Protein AF-0000000068414439 (afdb_homodimer)

Secondary structure (DSSP, 8-state):
---------------HHHHHHHHHHHHHHHHHHHHHHHHHHHHHHS-TTS-HHHHHHHHHHHHHHHHHHHSTT-HHHHHHHHHHHHHHHHHHS------------------HHHHHHHHHHHHSTTGGGS-HHHHHHHHHHHHHHHHHHHHHHHHHHHHT-/---------------HHHHHHHHHHHHHHHHHHHHHHHHHHHHHHS-TTS-HHHHHHHHHHHHHHHHHHHSTT-HHHHHHHHHHHHHHHHHHS-----------S------HHHHHHHHHHHHSTTGGGS-HHHHHHHHHHHHHHHHHHHHHHHHHHHHT-

pLDDT: mean 78.63, std 25.7, range [23.66, 98.69]

Structure (mmCIF, N/CA/C/O backbone):
data_AF-0000000068414439-model_v1
#
loop_
_entity.id
_entity.type
_entity.pdbx_description
1 polymer 'Transcription factor bHLH146-like'
#
loop_
_atom_site.group_PDB
_atom_site.id
_atom_site.type_symbol
_atom_site.label_atom_id
_atom_site.label_alt_id
_atom_site.label_comp_id
_atom_site.label_asym_id
_atom_site.label_entity_id
_atom_site.label_seq_id
_atom_site.pdbx_PDB_ins_code
_atom_site.Cartn_x
_atom_site.Cartn_y
_atom_site.Cartn_z
_atom_site.occupancy
_atom_site.B_iso_or_equiv
_atom_site.auth_seq_id
_atom_site.auth_comp_id
_atom_site.auth_asym_id
_atom_site.auth_atom_id
_atom_site.pdbx_PDB_model_num
ATOM 1 N N . MET A 1 1 ? -30.062 -18.141 48.031 1 34.16 1 MET A N 1
ATOM 2 C CA . MET A 1 1 ? -28.859 -18.5 47.281 1 34.16 1 MET A CA 1
ATOM 3 C C . MET A 1 1 ? -28.906 -17.891 45.875 1 34.16 1 MET A C 1
ATOM 5 O O . MET A 1 1 ? -29.688 -18.312 45.031 1 34.16 1 MET A O 1
ATOM 9 N N . GLU A 1 2 ? -28.656 -16.547 45.688 1 37.25 2 GLU A N 1
ATOM 10 C CA . GLU A 1 2 ? -28.703 -15.617 44.562 1 37.25 2 GLU A CA 1
ATOM 11 C C . GLU A 1 2 ? -27.672 -15.977 43.531 1 37.25 2 GLU A C 1
ATOM 13 O O . GLU A 1 2 ? -26.484 -16.172 43.844 1 37.25 2 GLU A O 1
ATOM 18 N N . ALA A 1 3 ? -28.094 -16.75 42.469 1 37.41 3 ALA A N 1
ATOM 19 C CA . ALA A 1 3 ? -27.328 -17.109 41.25 1 37.41 3 ALA A CA 1
ATOM 20 C C . ALA A 1 3 ? -26.672 -15.891 40.625 1 37.41 3 ALA A C 1
ATOM 22 O O . ALA A 1 3 ? -27.359 -14.969 40.188 1 37.41 3 ALA A O 1
ATOM 23 N N . GLN A 1 4 ? -25.562 -15.344 41.156 1 36.09 4 GLN A N 1
ATOM 24 C CA . GLN A 1 4 ? -24.734 -14.344 40.5 1 36.09 4 GLN A CA 1
ATOM 25 C C . GLN A 1 4 ? -24.391 -14.75 39.062 1 36.09 4 GLN A C 1
ATOM 27 O O . GLN A 1 4 ? -23.812 -15.805 38.844 1 36.09 4 GLN A O 1
ATOM 32 N N . SER A 1 5 ? -25.25 -14.445 38.094 1 35.59 5 SER A N 1
ATOM 33 C CA . SER A 1 5 ? -25 -14.555 36.656 1 35.59 5 SER A CA 1
ATOM 34 C C . SER A 1 5 ? -23.672 -13.922 36.281 1 35.59 5 SER A C 1
ATOM 36 O O . SER A 1 5 ? -23.484 -12.719 36.438 1 35.59 5 SER A O 1
ATOM 38 N N . ASN A 1 6 ? -22.562 -14.547 36.594 1 30.16 6 ASN A N 1
ATOM 39 C CA . ASN A 1 6 ? -21.281 -14.125 36.031 1 30.16 6 ASN A CA 1
ATOM 40 C C . ASN A 1 6 ? -21.359 -13.992 34.531 1 30.16 6 ASN A C 1
ATOM 42 O O . ASN A 1 6 ? -21.531 -14.984 33.812 1 30.16 6 ASN A O 1
ATOM 46 N N . LYS A 1 7 ? -22 -12.922 34.031 1 31.19 7 LYS A N 1
ATOM 47 C CA . LYS A 1 7 ? -21.891 -12.594 32.625 1 31.19 7 LYS A CA 1
ATOM 48 C C . LYS A 1 7 ? -20.438 -12.648 32.156 1 31.19 7 LYS A C 1
ATOM 50 O O . LYS A 1 7 ? -19.594 -11.875 32.625 1 31.19 7 LYS A O 1
ATOM 55 N N . ARG A 1 8 ? -19.859 -13.789 31.828 1 31.94 8 ARG A N 1
ATOM 56 C CA . ARG A 1 8 ? -18.562 -13.859 31.172 1 31.94 8 ARG A CA 1
ATOM 57 C C . ARG A 1 8 ? -18.453 -12.836 30.047 1 31.94 8 ARG A C 1
ATOM 59 O O . ARG A 1 8 ? -19.344 -12.766 29.188 1 31.94 8 ARG A O 1
ATOM 66 N N . ARG A 1 9 ? -17.969 -11.656 30.312 1 29.44 9 ARG A N 1
ATOM 67 C CA . ARG A 1 9 ? -17.609 -10.664 29.297 1 29.44 9 ARG A CA 1
ATOM 68 C C . ARG A 1 9 ? -16.906 -11.328 28.109 1 29.44 9 ARG A C 1
ATOM 70 O O . ARG A 1 9 ? -15.82 -11.898 28.266 1 29.44 9 ARG A O 1
ATOM 77 N N . ARG A 1 10 ? -17.641 -11.859 27.188 1 28.92 10 ARG A N 1
ATOM 78 C CA . ARG A 1 10 ? -17.047 -12.32 25.938 1 28.92 10 ARG A CA 1
ATOM 79 C C . ARG A 1 10 ? -16 -11.328 25.422 1 28.92 10 ARG A C 1
ATOM 81 O O . ARG A 1 10 ? -16.328 -10.172 25.141 1 28.92 10 ARG A O 1
ATOM 88 N N . VAL A 1 11 ? -14.828 -11.289 25.953 1 33.72 11 VAL A N 1
ATOM 89 C CA . VAL A 1 11 ? -13.703 -10.562 25.359 1 33.72 11 VAL A CA 1
ATOM 90 C C . VAL A 1 11 ? -13.664 -10.805 23.859 1 33.72 11 VAL A C 1
ATOM 92 O O . VAL A 1 11 ? -13.602 -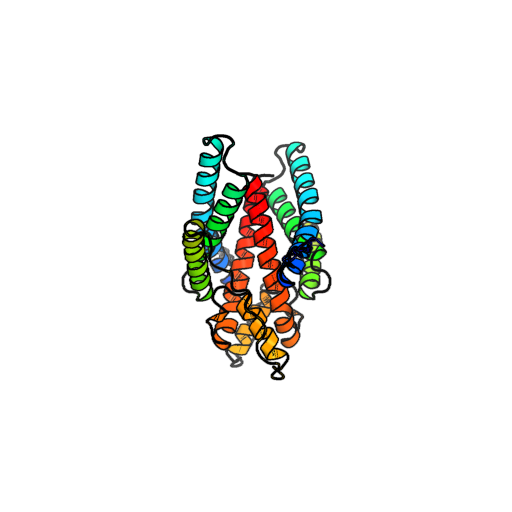11.945 23.406 1 33.72 11 VAL A O 1
ATOM 95 N N . TYR A 1 12 ? -14.32 -10.039 23.156 1 32.94 12 TYR A N 1
ATOM 96 C CA . TYR A 1 12 ? -14.211 -10.07 21.703 1 32.94 12 TYR A CA 1
ATOM 97 C C . TYR A 1 12 ? -12.758 -10.211 21.266 1 32.94 12 TYR A C 1
ATOM 99 O O . TYR A 1 12 ? -11.922 -9.359 21.594 1 32.94 12 TYR A O 1
ATOM 107 N N . SER A 1 13 ? -12.227 -11.344 21.344 1 35.03 13 SER A N 1
ATOM 108 C CA . SER A 1 13 ? -10.906 -11.703 20.844 1 35.03 13 SER A CA 1
ATOM 109 C C . SER A 1 13 ? -10.703 -11.188 19.422 1 35.03 13 SER A C 1
ATOM 111 O O . SER A 1 13 ? -11.547 -11.406 18.547 1 35.03 13 SER A O 1
ATOM 113 N N . LEU A 1 14 ? -10.062 -10.125 19.312 1 44.78 14 LEU A N 1
ATOM 114 C CA . LEU A 1 14 ? -9.688 -9.609 18 1 44.78 14 LEU A CA 1
ATOM 115 C C . LEU A 1 14 ? -9.32 -10.75 17.062 1 44.78 14 LEU A C 1
ATOM 117 O O . LEU A 1 14 ? -8.688 -11.727 17.469 1 44.78 14 LEU A O 1
ATOM 121 N N . GLU A 1 15 ? -9.969 -10.922 15.953 1 53.5 15 GLU A N 1
ATOM 122 C CA . GLU A 1 15 ? -9.594 -11.906 14.945 1 53.5 15 GLU A CA 1
ATOM 123 C C . GLU A 1 15 ? -8.078 -11.953 14.766 1 53.5 15 GLU A C 1
ATOM 125 O O . GLU A 1 15 ? -7.406 -10.922 14.852 1 53.5 15 GLU A O 1
ATOM 130 N N . PRO A 1 16 ? -7.461 -13.109 15.023 1 48.03 16 PRO A N 1
ATOM 131 C CA . PRO A 1 16 ? -6.008 -13.266 14.914 1 48.03 16 PRO A CA 1
ATOM 132 C C . PRO A 1 16 ? -5.391 -12.367 13.852 1 48.03 16 PRO A C 1
ATOM 134 O O . PRO A 1 16 ? -4.309 -11.805 14.062 1 48.03 16 PRO A O 1
ATOM 137 N N . ASN A 1 17 ? -6.164 -12.211 12.758 1 62.03 17 ASN A N 1
ATOM 138 C CA . ASN A 1 17 ? -5.664 -11.32 11.719 1 62.03 17 ASN A CA 1
ATOM 139 C C . ASN A 1 17 ? -5.633 -9.867 12.188 1 62.03 17 ASN A C 1
ATOM 141 O O . ASN A 1 17 ? -4.691 -9.133 11.891 1 62.03 17 ASN A O 1
ATOM 145 N N . LYS A 1 18 ? -6.574 -9.648 13.039 1 70.5 18 LYS A N 1
ATOM 146 C CA . LYS A 1 18 ? -6.621 -8.281 13.547 1 70.5 18 LYS A CA 1
ATOM 147 C C . LYS A 1 18 ? -5.484 -8.023 14.531 1 70.5 18 LYS A C 1
ATOM 149 O O . LYS A 1 18 ? -4.922 -6.93 14.57 1 70.5 18 LYS A O 1
ATOM 154 N N . ILE A 1 19 ? -5.098 -9.062 15.195 1 70.75 19 ILE A N 1
ATOM 155 C CA . ILE A 1 19 ? -4.02 -8.914 16.172 1 70.75 19 ILE A CA 1
ATOM 156 C C . ILE A 1 19 ? -2.697 -8.68 15.445 1 70.75 19 ILE A C 1
ATOM 158 O O . ILE A 1 19 ? -1.927 -7.797 15.812 1 70.75 19 ILE A O 1
ATOM 162 N N . VAL A 1 20 ? -2.498 -9.492 14.469 1 74.12 20 VAL A N 1
ATOM 163 C CA . VAL A 1 20 ? -1.254 -9.367 13.719 1 74.12 20 VAL A CA 1
ATOM 164 C C . VAL A 1 20 ? -1.182 -7.996 13.055 1 74.12 20 VAL A C 1
ATOM 166 O O . VAL A 1 20 ? -0.126 -7.355 13.047 1 74.12 20 VAL A O 1
ATOM 169 N N . GLN A 1 21 ? -2.332 -7.555 12.578 1 82.88 21 GLN A N 1
ATOM 170 C CA . GLN A 1 21 ? -2.391 -6.242 11.945 1 82.88 21 GLN A CA 1
ATOM 171 C C . GLN A 1 21 ? -2.107 -5.133 12.953 1 82.88 21 GLN A C 1
ATOM 173 O O . GLN A 1 21 ? -1.401 -4.172 12.641 1 82.88 21 GLN A O 1
ATOM 178 N N . THR A 1 22 ? -2.553 -5.395 14.148 1 86 22 THR A N 1
ATOM 179 C CA . THR A 1 22 ? -2.342 -4.383 15.18 1 86 22 THR A CA 1
ATOM 180 C C . THR A 1 22 ? -0.88 -4.355 15.617 1 86 22 THR A C 1
ATOM 182 O O . THR A 1 22 ? -0.32 -3.285 15.859 1 86 22 THR A O 1
ATOM 185 N N . ILE A 1 23 ? -0.275 -5.508 15.68 1 89.81 23 ILE A N 1
ATOM 186 C CA . ILE A 1 23 ? 1.127 -5.578 16.078 1 89.81 23 ILE A CA 1
ATOM 187 C C . ILE A 1 23 ? 1.996 -4.887 15.031 1 89.81 23 ILE A C 1
ATOM 189 O O . ILE A 1 23 ? 2.875 -4.09 15.367 1 89.81 23 ILE A O 1
ATOM 193 N N . PHE A 1 24 ? 1.755 -5.211 13.844 1 92.38 24 PHE A N 1
ATOM 194 C CA . PHE A 1 24 ? 2.492 -4.555 12.773 1 92.38 24 PHE A CA 1
ATOM 195 C C . PHE A 1 24 ? 2.316 -3.041 12.844 1 92.38 24 PHE A C 1
ATOM 197 O O . PHE A 1 24 ? 3.295 -2.293 12.789 1 92.38 24 PHE A O 1
ATOM 204 N N . ALA A 1 25 ? 1.13 -2.627 12.922 1 92.25 25 ALA A N 1
ATOM 205 C CA . ALA A 1 25 ? 0.842 -1.195 12.906 1 92.25 25 ALA A CA 1
ATOM 206 C C . ALA A 1 25 ? 1.534 -0.483 14.062 1 92.25 25 ALA A C 1
ATOM 208 O O . ALA A 1 25 ? 2.104 0.597 13.891 1 92.25 25 ALA A O 1
ATOM 209 N N . ARG A 1 26 ? 1.508 -1.104 15.195 1 94.88 26 ARG A N 1
ATOM 210 C CA . ARG A 1 26 ? 2.143 -0.501 16.359 1 94.88 26 ARG A CA 1
ATOM 211 C C . ARG A 1 26 ? 3.652 -0.401 16.172 1 94.88 26 ARG A C 1
ATOM 213 O O . ARG A 1 26 ? 4.25 0.639 16.453 1 94.88 26 ARG A O 1
ATOM 220 N N . LYS A 1 27 ? 4.234 -1.462 15.75 1 96.94 27 LYS A N 1
ATOM 221 C CA . LYS A 1 27 ? 5.668 -1.449 15.477 1 96.94 27 LYS A CA 1
ATOM 222 C C . LYS A 1 27 ? 6.016 -0.414 14.414 1 96.94 27 LYS A C 1
ATOM 224 O O . LYS A 1 27 ? 6.934 0.387 14.594 1 96.94 27 LYS A O 1
ATOM 229 N N . TYR A 1 28 ? 5.266 -0.448 13.414 1 98.06 28 TYR A N 1
ATOM 230 C CA . TYR A 1 28 ? 5.477 0.472 12.305 1 98.06 28 TYR A CA 1
ATOM 231 C C . TYR A 1 28 ? 5.422 1.92 12.773 1 98.06 28 TYR A C 1
ATOM 233 O O . TYR A 1 28 ? 6.312 2.717 12.469 1 98.06 28 TYR A O 1
ATOM 241 N N . LEU A 1 29 ? 4.477 2.215 13.539 1 97.69 29 LEU A N 1
ATOM 242 C CA . LEU A 1 29 ? 4.293 3.576 14.031 1 97.69 29 LEU A CA 1
ATOM 243 C C . LEU A 1 29 ? 5.41 3.963 15 1 97.69 29 LEU A C 1
ATOM 245 O O . LEU A 1 29 ? 5.855 5.113 15.008 1 97.69 29 LEU A O 1
ATOM 249 N N . SER A 1 30 ? 5.816 3.006 15.766 1 98.06 30 SER A N 1
ATOM 250 C CA . SER A 1 30 ? 6.852 3.283 16.75 1 98.06 30 SER A CA 1
ATOM 251 C C . SER A 1 30 ? 8.156 3.695 16.078 1 98.06 30 SER A C 1
ATOM 253 O O . SER A 1 30 ? 8.977 4.395 16.688 1 98.06 30 SER A O 1
ATOM 255 N N . TYR A 1 31 ? 8.32 3.297 14.836 1 98.19 31 TYR A N 1
ATOM 256 C CA . TYR A 1 31 ? 9.508 3.684 14.078 1 98.19 31 TYR A CA 1
ATOM 257 C C . TYR A 1 31 ? 9.25 4.945 13.266 1 98.19 31 TYR A C 1
ATOM 259 O O . TYR A 1 31 ? 10.086 5.852 13.227 1 98.19 31 TYR A O 1
ATOM 267 N N . LEU A 1 32 ? 8.117 5.02 12.711 1 98 32 LEU A N 1
ATOM 268 C CA . LEU A 1 32 ? 7.848 6.047 11.711 1 98 32 LEU A CA 1
ATOM 269 C C . LEU A 1 32 ? 7.621 7.402 12.367 1 98 32 LEU A C 1
ATOM 271 O O . LEU A 1 32 ? 8.188 8.406 11.938 1 98 32 LEU A O 1
ATOM 275 N N . VAL A 1 33 ? 6.848 7.445 13.406 1 97.69 33 VAL A N 1
ATOM 276 C CA . VAL A 1 33 ? 6.41 8.711 13.992 1 97.69 33 VAL A CA 1
ATOM 277 C C . VAL A 1 33 ? 7.617 9.492 14.508 1 97.69 33 VAL A C 1
ATOM 279 O O . VAL A 1 33 ? 7.816 10.648 14.148 1 97.69 33 VAL A O 1
ATOM 282 N N . PRO A 1 34 ? 8.516 8.852 15.375 1 97.88 34 PRO A N 1
ATOM 283 C CA . PRO A 1 34 ? 9.688 9.602 15.812 1 97.88 34 PRO A CA 1
ATOM 284 C C . PRO A 1 34 ? 10.57 10.062 14.656 1 97.88 34 PRO A C 1
ATOM 286 O O . PRO A 1 34 ? 11.141 11.148 14.703 1 97.88 34 PRO A O 1
ATOM 289 N N . ALA A 1 35 ? 10.672 9.281 13.609 1 97.56 35 ALA A N 1
ATOM 290 C CA . ALA A 1 35 ? 11.484 9.633 12.445 1 97.56 35 ALA A CA 1
ATOM 291 C C . ALA A 1 35 ? 10.914 10.852 11.727 1 97.56 35 ALA A C 1
ATOM 293 O O . ALA A 1 35 ? 11.656 11.758 11.336 1 97.56 35 ALA A O 1
ATOM 294 N N . LEU A 1 36 ? 9.609 10.875 11.602 1 96.44 36 LEU A N 1
ATOM 295 C CA . LEU A 1 36 ? 8.961 11.992 10.93 1 96.44 36 LEU A CA 1
ATOM 296 C C . LEU A 1 36 ? 9.086 13.266 11.75 1 96.44 36 LEU A C 1
ATOM 298 O O . LEU A 1 36 ? 9.266 14.352 11.195 1 96.44 36 LEU A O 1
ATOM 302 N N . MET A 1 37 ? 9.047 13.117 13.008 1 95.94 37 MET A N 1
ATOM 303 C CA . MET A 1 37 ? 9.195 14.266 13.891 1 95.94 37 MET A CA 1
ATOM 304 C C . MET A 1 37 ? 10.594 14.875 13.766 1 95.94 37 MET A C 1
ATOM 306 O O . MET A 1 37 ? 10.742 16.094 13.758 1 95.94 37 MET A O 1
ATOM 310 N N . LYS A 1 38 ? 11.555 14.055 13.672 1 96.38 38 LYS A N 1
ATOM 311 C CA . LYS A 1 38 ? 12.922 14.531 13.5 1 96.38 38 LYS A CA 1
ATOM 312 C C . LYS A 1 38 ? 13.078 15.297 12.188 1 96.38 38 LYS A C 1
ATOM 314 O O . LYS A 1 38 ? 13.758 16.328 12.133 1 96.38 38 LYS A O 1
ATOM 319 N N . ILE A 1 39 ? 12.453 14.797 11.156 1 95.5 39 ILE A N 1
ATOM 320 C CA . ILE A 1 39 ? 12.516 15.453 9.852 1 95.5 39 ILE A CA 1
ATOM 321 C C . ILE A 1 39 ? 11.852 16.828 9.938 1 95.5 39 ILE A C 1
ATOM 323 O O . ILE A 1 39 ? 12.391 17.812 9.43 1 95.5 39 ILE A O 1
ATOM 327 N N . LYS A 1 40 ? 10.711 16.875 10.594 1 93.19 40 LYS A N 1
ATOM 328 C CA . LYS A 1 40 ? 9.969 18.125 10.742 1 93.19 40 LYS A CA 1
ATOM 329 C C . LYS A 1 40 ? 10.781 19.156 11.516 1 93.19 40 LYS A C 1
ATOM 331 O O . LYS A 1 40 ? 10.797 20.328 11.164 1 93.19 40 LYS A O 1
ATOM 336 N N . GLU A 1 41 ? 11.445 18.734 12.539 1 93.56 41 GLU A N 1
ATOM 337 C CA . GLU A 1 41 ? 12.266 19.609 13.367 1 93.56 41 GLU A CA 1
ATOM 338 C C . GLU A 1 41 ? 13.445 20.172 12.57 1 93.56 41 GLU A C 1
ATOM 340 O O . GLU A 1 41 ? 13.75 21.359 12.656 1 93.56 41 GLU A O 1
ATOM 345 N N . LYS A 1 42 ? 14.047 19.375 11.812 1 90.94 42 LYS A N 1
ATOM 346 C CA . LYS A 1 42 ? 15.195 19.797 11.008 1 90.94 42 LYS A CA 1
ATOM 347 C C . LYS A 1 42 ? 14.766 20.766 9.914 1 90.94 42 LYS A C 1
ATOM 349 O O . LYS A 1 42 ? 15.508 21.688 9.555 1 90.94 42 LYS A O 1
ATOM 354 N N . SER A 1 43 ? 13.664 20.469 9.391 1 88.38 43 SER A N 1
ATOM 355 C CA . SER A 1 43 ? 13.18 21.312 8.305 1 88.38 43 SER A CA 1
ATOM 356 C C . SER A 1 43 ? 12.781 22.703 8.82 1 88.38 43 SER A C 1
ATOM 358 O O . SER A 1 43 ? 12.82 23.688 8.078 1 88.38 43 SER A O 1
ATOM 360 N N . SER A 1 44 ? 12.406 22.828 10.062 1 84.12 44 SER A N 1
ATOM 361 C CA . SER A 1 44 ? 12 24.109 10.656 1 84.12 44 SER A CA 1
ATOM 362 C C . SER A 1 44 ? 13.219 24.953 11.039 1 84.12 44 SER A C 1
ATOM 364 O O . SER A 1 44 ? 13.117 26.172 11.18 1 84.12 44 SER A O 1
ATOM 366 N N . THR A 1 45 ? 14.305 24.344 11.43 1 77.25 45 THR A N 1
ATOM 367 C CA . THR A 1 45 ? 15.5 25.062 11.867 1 77.25 45 THR A CA 1
ATOM 368 C C . THR A 1 45 ? 16.375 25.422 10.672 1 77.25 45 THR A C 1
ATOM 370 O O . THR A 1 45 ? 17.203 26.344 10.758 1 77.25 45 THR A O 1
ATOM 373 N N . LYS A 1 46 ? 16.547 24.438 9.75 1 65.94 46 LYS A N 1
ATOM 374 C CA . LYS A 1 46 ? 17.484 24.688 8.656 1 65.94 46 LYS A CA 1
ATOM 375 C C . LYS A 1 46 ? 16.938 25.719 7.684 1 65.94 46 LYS A C 1
ATOM 377 O O . LYS A 1 46 ? 15.727 25.844 7.523 1 65.94 46 LYS A O 1
ATOM 382 N N . ASP A 1 47 ? 17.859 26.672 7.309 1 57.81 47 ASP A N 1
ATOM 383 C CA . ASP A 1 47 ? 17.609 27.672 6.281 1 57.81 47 ASP A CA 1
ATOM 384 C C . ASP A 1 47 ? 16.812 27.094 5.121 1 57.81 47 ASP A C 1
ATOM 386 O O . ASP A 1 47 ? 16.828 25.875 4.906 1 57.81 47 ASP A O 1
ATOM 390 N N . LYS A 1 48 ? 15.766 27.906 4.574 1 59.41 48 LYS A N 1
ATOM 391 C CA . LYS A 1 48 ? 14.852 27.703 3.457 1 59.41 48 LYS A CA 1
ATOM 392 C C . LYS A 1 48 ? 15.492 26.844 2.369 1 59.41 48 LYS A C 1
ATOM 394 O O . LYS A 1 48 ? 14.891 26.609 1.32 1 59.41 48 LYS A O 1
ATOM 399 N N . ASN A 1 49 ? 16.781 26.375 2.715 1 60.34 49 ASN A N 1
ATOM 400 C CA . ASN A 1 49 ? 17.438 25.781 1.549 1 60.34 49 ASN A CA 1
ATOM 401 C C . ASN A 1 49 ? 17.156 24.297 1.438 1 60.34 49 ASN A C 1
ATOM 403 O O . ASN A 1 49 ? 17.766 23.609 0.614 1 60.34 49 ASN A O 1
ATOM 407 N N . ASN A 1 50 ? 16.5 23.75 2.506 1 64.25 50 ASN A N 1
ATOM 408 C CA . ASN A 1 50 ? 16.188 22.359 2.217 1 64.25 50 ASN A CA 1
ATOM 409 C C . ASN A 1 50 ? 15.18 22.25 1.075 1 64.25 50 ASN A C 1
ATOM 411 O O . ASN A 1 50 ? 14.047 22.719 1.185 1 64.25 50 ASN A O 1
ATOM 415 N N . HIS A 1 51 ? 15.719 21.719 0.038 1 81.88 51 HIS A N 1
ATOM 416 C CA . HIS A 1 51 ? 14.883 21.547 -1.143 1 81.88 51 HIS A CA 1
ATOM 417 C C . HIS A 1 51 ? 13.75 20.562 -0.875 1 81.88 51 HIS A C 1
ATOM 419 O O . HIS A 1 51 ? 13.938 19.578 -0.157 1 81.88 51 HIS A O 1
ATOM 425 N N . ILE A 1 52 ? 12.578 20.969 -0.982 1 87.31 52 ILE A N 1
ATOM 426 C CA . ILE A 1 52 ? 11.359 20.172 -0.859 1 87.31 52 ILE A CA 1
ATOM 427 C C . ILE A 1 52 ? 11.641 18.734 -1.296 1 87.31 52 ILE A C 1
ATOM 429 O O . ILE A 1 52 ? 11.102 17.781 -0.719 1 87.31 52 ILE A O 1
ATOM 433 N N . ASP A 1 53 ? 12.578 18.672 -2.096 1 90.31 53 ASP A N 1
ATOM 434 C CA . ASP A 1 53 ? 12.891 17.344 -2.609 1 90.31 53 ASP A CA 1
ATOM 435 C C . ASP A 1 53 ? 13.672 16.531 -1.578 1 90.31 53 ASP A C 1
ATOM 437 O O . ASP A 1 53 ? 13.508 15.312 -1.496 1 90.31 53 ASP A O 1
ATOM 441 N N . ASP A 1 54 ? 14.438 17.188 -0.825 1 92.06 54 ASP A N 1
ATOM 442 C CA . ASP A 1 54 ? 15.203 16.484 0.207 1 92.06 54 ASP A CA 1
ATOM 443 C C . ASP A 1 54 ? 14.281 15.945 1.3 1 92.06 54 ASP A C 1
ATOM 445 O O . ASP A 1 54 ? 14.469 14.828 1.78 1 92.06 54 ASP A O 1
ATOM 449 N N . ILE A 1 55 ? 13.297 16.719 1.613 1 94.38 55 ILE A N 1
ATOM 450 C C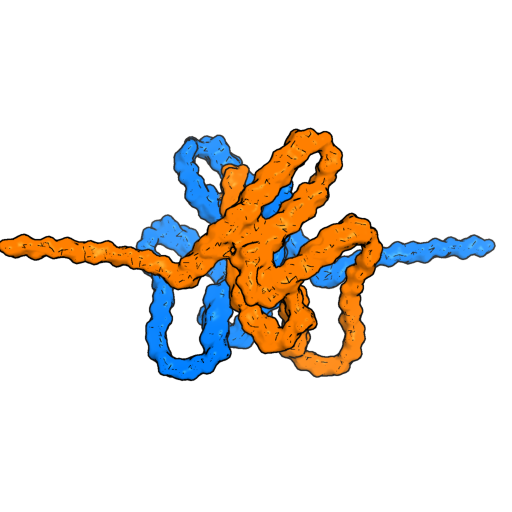A . ILE A 1 55 ? 12.344 16.312 2.643 1 94.38 55 ILE A CA 1
ATOM 451 C C . ILE A 1 55 ? 11.523 15.133 2.146 1 94.38 55 ILE A C 1
ATOM 453 O O . ILE A 1 55 ? 11.312 14.164 2.881 1 94.38 55 ILE A O 1
ATOM 457 N N . LYS A 1 56 ? 11.133 15.242 0.932 1 95 56 LYS A N 1
ATOM 458 C CA . LYS A 1 56 ? 10.352 14.164 0.324 1 95 56 LYS A CA 1
ATOM 459 C C . LYS A 1 56 ? 11.133 12.859 0.316 1 95 56 LYS A C 1
ATOM 461 O O . LYS A 1 56 ? 10.594 11.797 0.646 1 95 56 LYS A O 1
ATOM 466 N N . ASN A 1 57 ? 12.359 12.961 0.017 1 95 57 ASN A N 1
ATOM 467 C CA . ASN A 1 57 ? 13.203 11.773 -0.019 1 95 57 ASN A CA 1
ATOM 468 C C . ASN A 1 57 ? 13.438 11.211 1.379 1 95 57 ASN A C 1
ATOM 470 O O . ASN A 1 57 ? 13.469 9.992 1.563 1 95 57 ASN A O 1
ATOM 474 N N . ALA A 1 58 ? 13.617 12.07 2.23 1 95.56 58 ALA A N 1
ATOM 475 C CA . ALA A 1 58 ? 13.805 11.641 3.613 1 95.56 58 ALA A CA 1
ATOM 476 C C . ALA A 1 58 ? 12.555 10.93 4.141 1 95.56 58 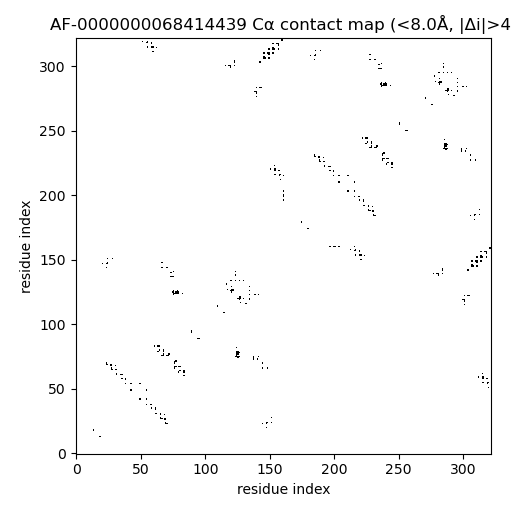ALA A C 1
ATOM 478 O O . ALA A 1 58 ? 12.656 9.883 4.773 1 95.56 58 ALA A O 1
ATOM 479 N N . VAL A 1 59 ? 11.406 11.492 3.84 1 97.38 59 VAL A N 1
ATOM 480 C CA . VAL A 1 59 ? 10.148 10.898 4.281 1 97.38 59 VAL A CA 1
ATOM 481 C C . VAL A 1 59 ? 9.961 9.531 3.625 1 97.38 59 VAL A C 1
ATOM 483 O O . VAL A 1 59 ? 9.594 8.562 4.293 1 97.38 59 VAL A O 1
ATOM 486 N N . LYS A 1 60 ? 10.234 9.484 2.402 1 97.25 60 LYS A N 1
ATOM 487 C CA . LYS A 1 60 ? 10.133 8.219 1.685 1 97.25 60 LYS A CA 1
ATOM 488 C C . LYS A 1 60 ? 11.016 7.148 2.322 1 97.25 60 LYS A C 1
ATOM 490 O O . LYS A 1 60 ? 10.586 6.012 2.514 1 97.25 60 LYS A O 1
ATOM 495 N N . TYR A 1 61 ? 12.211 7.535 2.572 1 97.56 61 TYR A N 1
ATOM 496 C CA . TYR A 1 61 ? 13.148 6.613 3.201 1 97.56 61 TYR A CA 1
ATOM 497 C C . TYR A 1 61 ? 12.609 6.113 4.539 1 97.56 61 TYR A C 1
ATOM 499 O O . TYR A 1 61 ? 12.633 4.91 4.812 1 97.56 61 TYR A O 1
ATOM 507 N N . GLU A 1 62 ? 12.141 7 5.344 1 98.12 62 GLU A N 1
ATOM 508 C CA . GLU A 1 62 ? 11.672 6.621 6.672 1 98.12 62 GLU A CA 1
ATOM 509 C C . GLU A 1 62 ? 10.398 5.773 6.586 1 98.12 62 GLU A C 1
ATOM 511 O O . GLU A 1 62 ? 10.203 4.859 7.391 1 98.12 62 GLU A O 1
ATOM 516 N N . VAL A 1 63 ? 9.531 6.059 5.648 1 98.44 63 VAL A N 1
ATOM 517 C CA . VAL A 1 63 ? 8.32 5.281 5.418 1 98.44 63 VAL A CA 1
ATOM 518 C C . VAL A 1 63 ? 8.695 3.85 5.035 1 98.44 63 VAL A C 1
ATOM 520 O O . VAL A 1 63 ? 8.141 2.893 5.578 1 98.44 63 VAL A O 1
ATOM 523 N N . ASP A 1 64 ? 9.672 3.684 4.176 1 98.19 64 ASP A N 1
ATOM 524 C CA . ASP A 1 64 ? 10.133 2.369 3.732 1 98.19 64 ASP A CA 1
ATOM 525 C C . ASP A 1 64 ? 10.914 1.657 4.832 1 98.19 64 ASP A C 1
ATOM 527 O O . ASP A 1 64 ? 10.766 0.448 5.02 1 98.19 64 ASP A O 1
ATOM 531 N N . MET A 1 65 ? 11.688 2.42 5.562 1 98.31 65 MET A N 1
ATOM 532 C CA . MET A 1 65 ? 12.5 1.8 6.609 1 98.31 65 MET A CA 1
ATOM 533 C C . MET A 1 65 ? 11.625 1.316 7.758 1 98.31 65 MET A C 1
ATOM 535 O O . MET A 1 65 ? 11.883 0.264 8.344 1 98.31 65 MET A O 1
ATOM 539 N N . ALA A 1 66 ? 10.633 2.061 8.109 1 98.69 66 ALA A N 1
ATOM 540 C CA . ALA A 1 66 ? 9.68 1.596 9.117 1 98.69 66 ALA A CA 1
ATOM 541 C C . ALA A 1 66 ? 9.039 0.273 8.703 1 98.69 66 ALA A C 1
ATOM 543 O O . ALA A 1 66 ? 8.812 -0.602 9.539 1 98.69 66 ALA A O 1
ATOM 544 N N . MET A 1 67 ? 8.773 0.109 7.41 1 98.44 67 MET A N 1
ATOM 545 C CA . MET A 1 67 ? 8.25 -1.144 6.879 1 98.44 67 MET A CA 1
ATOM 546 C C . MET A 1 67 ? 9.242 -2.283 7.078 1 98.44 67 MET A C 1
ATOM 548 O O . MET A 1 67 ? 8.875 -3.355 7.562 1 98.44 67 MET A O 1
ATOM 552 N N . VAL A 1 68 ? 10.484 -2.043 6.77 1 98.62 68 VAL A N 1
ATOM 553 C CA . VAL A 1 68 ? 11.539 -3.039 6.922 1 98.62 68 VAL A CA 1
ATOM 554 C C . VAL A 1 68 ? 11.617 -3.494 8.375 1 98.62 68 VAL A C 1
ATOM 556 O O . VAL A 1 68 ? 11.625 -4.695 8.656 1 98.62 68 VAL A O 1
ATOM 559 N N . LEU A 1 69 ? 11.57 -2.572 9.242 1 98.12 69 LEU A N 1
ATOM 560 C CA . LEU A 1 69 ? 11.781 -2.848 10.664 1 98.12 69 LEU A CA 1
ATOM 561 C C . LEU A 1 69 ? 10.555 -3.527 11.266 1 98.12 69 LEU A C 1
ATOM 563 O O . LEU A 1 69 ? 10.68 -4.293 12.227 1 98.12 69 LEU A O 1
ATOM 567 N N . SER A 1 70 ? 9.422 -3.309 10.711 1 97.56 70 SER A N 1
ATOM 568 C CA . SER A 1 70 ? 8.18 -3.863 11.25 1 97.56 70 SER A CA 1
ATOM 569 C C . SER A 1 70 ? 7.852 -5.207 10.609 1 97.56 70 SER A C 1
ATOM 571 O O . SER A 1 70 ? 6.945 -5.91 11.062 1 97.56 70 SER A O 1
ATOM 573 N N . ALA A 1 71 ? 8.508 -5.586 9.555 1 97.19 71 ALA A N 1
ATOM 574 C CA . ALA A 1 71 ? 8.219 -6.797 8.797 1 97.19 71 ALA A CA 1
ATOM 575 C C . ALA A 1 71 ? 9.461 -7.684 8.688 1 97.19 71 ALA A C 1
ATOM 577 O O . ALA A 1 71 ? 9.742 -8.234 7.617 1 97.19 71 ALA A O 1
ATOM 578 N N . GLN A 1 72 ? 10.164 -7.777 9.781 1 94.56 72 GLN A N 1
ATOM 579 C CA . GLN A 1 72 ? 11.367 -8.602 9.805 1 94.56 72 GLN A CA 1
ATOM 580 C C . GLN A 1 72 ? 11.031 -10.078 9.602 1 94.56 72 GLN A C 1
ATOM 582 O O . GLN A 1 72 ? 9.992 -10.547 10.078 1 94.56 72 GLN A O 1
ATOM 587 N N . GLY A 1 73 ? 11.789 -10.781 8.852 1 94.81 73 GLY A N 1
ATOM 588 C CA . GLY A 1 73 ? 11.602 -12.211 8.648 1 94.81 73 GLY A CA 1
ATOM 589 C C . GLY A 1 73 ? 11.102 -12.555 7.262 1 94.81 73 GLY A C 1
ATOM 590 O O . GLY A 1 73 ? 11.203 -13.711 6.832 1 94.81 73 GLY A O 1
ATOM 591 N N . PHE A 1 74 ? 10.578 -11.648 6.625 1 96.75 74 PHE A N 1
ATOM 592 C CA . PHE A 1 74 ? 10.109 -11.883 5.266 1 96.75 74 PHE A CA 1
ATOM 593 C C . PHE A 1 74 ? 11.219 -11.625 4.254 1 96.75 74 PHE A C 1
ATOM 595 O O . PHE A 1 74 ? 12.008 -10.695 4.41 1 96.75 74 PHE A O 1
ATOM 602 N N . ALA A 1 75 ? 11.258 -12.336 3.203 1 97.88 75 ALA A N 1
ATOM 603 C CA . ALA A 1 75 ? 12.281 -12.172 2.168 1 97.88 75 ALA A CA 1
ATOM 604 C C . ALA A 1 75 ? 12.148 -10.82 1.483 1 97.88 75 ALA A C 1
ATOM 606 O O . ALA A 1 75 ? 13.156 -10.172 1.185 1 97.88 75 ALA A O 1
ATOM 607 N N . TRP A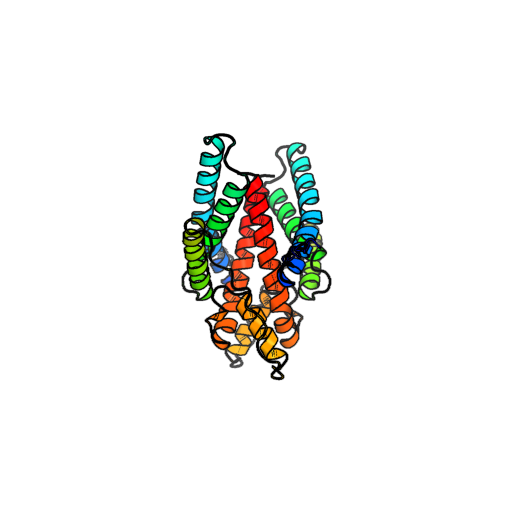 1 76 ? 10.867 -10.43 1.237 1 98.19 76 TRP A N 1
ATOM 608 C CA . TRP A 1 76 ? 10.664 -9.156 0.563 1 98.19 76 TRP A CA 1
ATOM 609 C C . TRP A 1 76 ? 11.148 -8 1.433 1 98.19 76 TRP A C 1
ATOM 611 O O . TRP A 1 76 ? 11.594 -6.969 0.917 1 98.19 76 TRP A O 1
ATOM 621 N N . SER A 1 77 ? 11.023 -8.062 2.711 1 98.5 77 SER A N 1
ATOM 622 C CA . SER A 1 77 ? 11.516 -7.035 3.623 1 98.5 77 SER A CA 1
ATOM 623 C C . SER A 1 77 ? 13.031 -6.918 3.557 1 98.5 77 SER A C 1
ATOM 625 O O . SER A 1 77 ? 13.57 -5.809 3.518 1 98.5 77 SER A O 1
ATOM 627 N N . ASN A 1 78 ? 13.656 -8.047 3.527 1 98.19 78 ASN A N 1
ATOM 628 C CA . ASN A 1 78 ? 15.102 -8.039 3.326 1 98.19 78 ASN A CA 1
ATOM 629 C C . ASN A 1 78 ? 15.477 -7.398 1.991 1 98.19 78 ASN A C 1
ATOM 631 O O . ASN A 1 78 ? 16.438 -6.641 1.912 1 98.19 78 ASN A O 1
ATOM 635 N N . GLY A 1 79 ? 14.727 -7.762 1.011 1 98.19 79 GLY A N 1
ATOM 636 C CA . GLY A 1 79 ? 14.953 -7.148 -0.288 1 98.19 79 GLY A CA 1
ATOM 637 C C . GLY A 1 79 ? 14.812 -5.641 -0.268 1 98.19 79 GLY A C 1
ATOM 638 O O . GLY A 1 79 ? 15.617 -4.926 -0.872 1 98.19 79 GLY A O 1
ATOM 639 N N . LEU A 1 80 ? 13.805 -5.184 0.393 1 98.31 80 LEU A N 1
ATOM 640 C CA . LEU A 1 80 ? 13.586 -3.75 0.528 1 98.31 80 LEU A CA 1
ATOM 641 C C . LEU A 1 80 ? 14.742 -3.088 1.266 1 98.31 80 LEU A C 1
ATOM 643 O O . LEU A 1 80 ? 15.203 -2.012 0.873 1 98.31 80 LEU A O 1
ATOM 647 N N . LYS A 1 81 ? 15.18 -3.746 2.291 1 98.19 81 LYS A N 1
ATOM 648 C CA . LYS A 1 81 ? 16.312 -3.242 3.061 1 98.19 81 LYS A CA 1
ATOM 649 C C . LYS A 1 81 ? 17.547 -3.074 2.18 1 98.19 81 LYS A C 1
ATOM 651 O O . LYS A 1 81 ? 18.219 -2.047 2.24 1 98.19 81 LYS A O 1
ATOM 656 N N . VAL A 1 82 ? 17.797 -4.02 1.394 1 97.75 82 VAL A N 1
ATOM 657 C CA . VAL A 1 82 ? 18.938 -3.998 0.493 1 97.75 82 VAL A CA 1
ATOM 658 C C . VAL A 1 82 ? 18.812 -2.832 -0.485 1 97.75 82 VAL A C 1
ATOM 660 O O . VAL A 1 82 ? 19.781 -2.104 -0.724 1 97.75 82 VAL A O 1
ATOM 663 N N . LYS A 1 83 ? 17.625 -2.652 -1.012 1 96.12 83 LYS A N 1
ATOM 664 C CA . LYS A 1 83 ? 17.359 -1.57 -1.958 1 96.12 83 LYS A CA 1
ATOM 665 C C . LYS A 1 83 ? 17.609 -0.209 -1.315 1 96.12 83 LYS A C 1
ATOM 667 O O . LYS A 1 83 ? 18.203 0.681 -1.938 1 96.12 83 LYS A O 1
ATOM 672 N N . LEU A 1 84 ? 17.203 -0.085 -0.089 1 96.81 84 LEU A N 1
ATOM 673 C CA . LEU A 1 84 ? 17.344 1.179 0.626 1 96.81 84 LEU A CA 1
ATOM 674 C C . LEU A 1 84 ? 18.797 1.479 0.926 1 96.81 84 LEU A C 1
ATOM 676 O O . LEU A 1 84 ? 19.219 2.639 0.892 1 96.81 84 LEU A O 1
ATOM 680 N N . GLN A 1 85 ? 19.578 0.508 1.165 1 95.5 85 GLN A N 1
ATOM 681 C CA . GLN A 1 85 ? 21 0.664 1.488 1 95.5 85 GLN A CA 1
ATOM 682 C C . GLN A 1 85 ? 21.812 1.006 0.244 1 95.5 85 GLN A C 1
ATOM 684 O O . GLN A 1 85 ? 22.797 1.74 0.324 1 95.5 85 GLN A O 1
ATOM 689 N N . LYS A 1 86 ? 21.359 0.567 -0.869 1 92.44 86 LYS A N 1
ATOM 690 C CA . LYS A 1 86 ? 22.031 0.88 -2.125 1 92.44 86 LYS A CA 1
ATOM 691 C C . LYS A 1 86 ? 21.797 2.33 -2.531 1 92.44 86 LYS A C 1
ATOM 693 O O . LYS A 1 86 ? 22.703 2.996 -3.041 1 92.44 86 LYS A O 1
ATOM 698 N N . ASN A 1 87 ? 20.594 2.752 -2.352 1 82.12 87 ASN A N 1
ATOM 699 C CA . ASN A 1 87 ? 20.234 4.125 -2.688 1 82.12 87 ASN A CA 1
ATOM 700 C C . ASN A 1 87 ? 20.922 5.129 -1.771 1 82.12 87 ASN A C 1
ATOM 702 O O . ASN A 1 87 ? 21.25 6.242 -2.193 1 82.12 87 ASN A O 1
ATOM 706 N N . ASP A 1 88 ? 20.984 4.754 -0.569 1 69.88 88 ASP A N 1
ATOM 707 C CA . ASP A 1 88 ? 21.688 5.605 0.382 1 69.88 88 ASP A CA 1
ATOM 708 C C . ASP A 1 88 ? 23.156 5.734 0.012 1 69.88 88 ASP A C 1
ATOM 710 O O . ASP A 1 88 ? 23.766 6.801 0.174 1 69.88 88 ASP A O 1
ATOM 714 N N . GLU A 1 89 ? 23.672 4.656 -0.579 1 62.97 89 GLU A N 1
ATOM 715 C CA . GLU A 1 89 ? 25.078 4.688 -1.007 1 62.97 89 GLU A CA 1
ATOM 716 C C . GLU A 1 89 ? 25.234 5.418 -2.338 1 62.97 89 GLU A C 1
ATOM 718 O O . GLU A 1 89 ? 26.219 6.109 -2.561 1 62.97 89 GLU A O 1
ATOM 723 N N . ASN A 1 90 ? 24.125 5.168 -3.275 1 55.44 90 ASN A N 1
ATOM 724 C CA . ASN A 1 90 ? 24.203 5.859 -4.559 1 55.44 90 ASN A CA 1
ATOM 725 C C . ASN A 1 90 ? 23.953 7.355 -4.406 1 55.44 90 ASN A C 1
ATOM 727 O O . ASN A 1 90 ? 24.406 8.156 -5.227 1 55.44 90 ASN A O 1
ATOM 731 N N . GLU A 1 91 ? 23 7.82 -3.463 1 46.91 91 GLU A N 1
ATOM 732 C CA . GLU A 1 91 ? 22.969 9.266 -3.279 1 46.91 91 GLU A CA 1
ATOM 733 C C . GLU A 1 91 ? 24.344 9.812 -2.9 1 46.91 91 GLU A C 1
ATOM 735 O O . GLU A 1 91 ? 24.609 11 -3.086 1 46.91 91 GLU A O 1
ATOM 740 N N . LYS A 1 92 ? 25.266 9.188 -2.209 1 35.41 92 LYS A N 1
ATOM 741 C CA . LYS A 1 92 ? 26.656 9.641 -2.197 1 35.41 92 LYS A CA 1
ATOM 742 C C . LYS A 1 92 ? 27.328 9.367 -3.535 1 35.41 92 LYS A C 1
ATOM 744 O O . LYS A 1 92 ? 28.391 9.93 -3.832 1 35.41 92 LYS A O 1
ATOM 749 N N . ARG A 1 93 ? 27.438 8.18 -4.09 1 31.69 93 ARG A N 1
ATOM 750 C CA . ARG A 1 93 ? 28.062 7.922 -5.383 1 31.69 93 ARG A CA 1
ATOM 751 C C . ARG A 1 93 ? 27.078 8.172 -6.523 1 31.69 93 ARG A C 1
ATOM 753 O O . ARG A 1 93 ? 25.906 7.816 -6.426 1 31.69 93 ARG A O 1
ATOM 760 N N . GLU A 1 94 ? 27.344 9.297 -7.34 1 31.58 94 GLU A N 1
ATOM 761 C CA . GLU A 1 94 ? 26.5 9.82 -8.406 1 31.58 94 GLU A CA 1
ATOM 762 C C . GLU A 1 94 ? 25.828 8.688 -9.172 1 31.58 94 GLU A C 1
ATOM 764 O O . GLU A 1 94 ? 24.609 8.727 -9.43 1 31.58 94 GLU A O 1
ATOM 769 N N . GLY A 1 95 ? 26.562 7.988 -10.141 1 24.52 95 GLY A N 1
ATOM 770 C CA . GLY A 1 95 ? 26.281 7.773 -11.555 1 24.52 95 GLY A CA 1
ATOM 771 C C . GLY A 1 95 ? 25.438 6.531 -11.812 1 24.52 95 GLY A C 1
ATOM 772 O O . GLY A 1 95 ? 25.25 6.133 -12.961 1 24.52 95 GLY A O 1
ATOM 773 N N . SER A 1 96 ? 25.422 5.551 -10.922 1 24.73 96 SER A N 1
ATOM 774 C CA . SER A 1 96 ? 25.297 4.281 -11.633 1 24.73 96 SER A CA 1
ATOM 775 C C . SER A 1 96 ? 23.875 4.094 -12.18 1 24.73 96 SER A C 1
ATOM 777 O O . SER A 1 96 ? 22.922 4.613 -11.609 1 24.73 96 SER A O 1
ATOM 779 N N . SER A 1 97 ? 23.781 3.689 -13.453 1 23.66 97 SER A N 1
ATOM 780 C CA . SER A 1 97 ? 22.797 3.449 -14.5 1 23.66 97 SER A CA 1
ATOM 781 C C . SER A 1 97 ? 21.703 2.506 -14.023 1 23.66 97 SER A C 1
ATOM 783 O O . SER A 1 97 ? 21.984 1.449 -13.453 1 23.66 97 SER A O 1
ATOM 785 N N . SER A 1 98 ? 20.719 3.014 -13.453 1 26.36 98 SER A N 1
ATOM 786 C CA . SER A 1 98 ? 19.516 2.213 -13.219 1 26.36 98 SER A CA 1
ATOM 787 C C . SER A 1 98 ? 19.234 1.284 -14.391 1 26.36 98 SER A C 1
ATOM 789 O O . SER A 1 98 ? 18.922 1.744 -15.492 1 26.36 98 SER A O 1
ATOM 791 N N . ARG A 1 99 ? 20.094 0.277 -14.57 1 25.08 99 ARG A N 1
ATOM 792 C CA . ARG A 1 99 ? 19.828 -0.717 -15.609 1 25.08 99 ARG A CA 1
ATOM 793 C C . ARG A 1 99 ? 18.344 -1.042 -15.703 1 25.08 99 ARG A C 1
ATOM 795 O O . ARG A 1 99 ? 17.734 -1.464 -14.719 1 25.08 99 ARG A O 1
ATOM 802 N N . ILE A 1 100 ? 17.672 -0.209 -16.391 1 26.11 100 ILE A N 1
ATOM 803 C CA . ILE A 1 100 ? 16.406 -0.588 -17 1 26.11 100 ILE A CA 1
ATOM 804 C C . ILE A 1 100 ? 16.531 -1.979 -17.625 1 26.11 100 ILE A C 1
ATOM 806 O O . ILE A 1 100 ? 17.422 -2.229 -18.422 1 26.11 100 ILE A O 1
ATOM 810 N N . TYR A 1 101 ? 16.281 -2.908 -16.797 1 25.02 101 TYR A N 1
ATOM 811 C CA . TYR A 1 101 ? 16.281 -4.262 -17.344 1 25.02 101 TYR A CA 1
ATOM 812 C C . TYR A 1 101 ? 15.742 -4.285 -18.766 1 25.02 101 TYR A C 1
ATOM 814 O O . TYR A 1 101 ? 14.719 -3.666 -19.047 1 25.02 101 TYR A O 1
ATOM 822 N N . ASP A 1 102 ? 16.641 -4.148 -19.656 1 27 102 ASP A N 1
ATOM 823 C CA . ASP A 1 102 ? 16.453 -4.398 -21.078 1 27 102 ASP A CA 1
ATOM 824 C C . ASP A 1 102 ? 15.688 -5.695 -21.312 1 27 102 ASP A C 1
ATOM 826 O O . ASP A 1 102 ? 16.109 -6.762 -20.875 1 27 102 ASP A O 1
ATOM 830 N N . GLN A 1 103 ? 14.359 -5.59 -21.266 1 28.72 103 GLN A N 1
ATOM 831 C CA . GLN A 1 103 ? 13.438 -6.648 -21.672 1 28.72 103 GLN A CA 1
ATOM 832 C C . GLN A 1 103 ? 13.867 -7.281 -22.984 1 28.72 103 GLN A C 1
ATOM 834 O O . GLN A 1 103 ? 13.023 -7.609 -23.828 1 28.72 103 GLN A O 1
ATOM 839 N N . ASN A 1 104 ? 15.156 -6.973 -23.328 1 28.48 104 ASN A N 1
ATOM 840 C CA . ASN A 1 104 ? 15.375 -7.523 -24.656 1 28.48 104 ASN A CA 1
ATOM 841 C C . ASN A 1 104 ? 15.258 -9.047 -24.656 1 28.48 104 ASN A C 1
ATOM 843 O O . ASN A 1 104 ? 15.766 -9.711 -25.562 1 28.48 104 ASN A O 1
ATOM 847 N N . ASP A 1 105 ? 15.164 -9.602 -23.469 1 32.03 105 ASP A N 1
ATOM 848 C CA . ASP A 1 105 ? 15.477 -11.008 -23.719 1 32.03 105 ASP A CA 1
ATOM 849 C C . ASP A 1 105 ? 14.633 -11.562 -24.859 1 32.03 105 ASP A C 1
ATOM 851 O O . ASP A 1 105 ? 13.523 -11.086 -25.109 1 32.03 105 ASP A O 1
ATOM 855 N N . LEU A 1 106 ? 15.133 -12.359 -25.766 1 31.78 106 LEU A N 1
ATOM 856 C CA . LEU A 1 106 ? 14.75 -13.164 -26.922 1 31.78 106 LEU A CA 1
ATOM 857 C C . LEU A 1 106 ? 13.414 -13.867 -26.672 1 31.78 106 LEU A C 1
ATOM 859 O O . LEU A 1 106 ? 13.125 -14.289 -25.547 1 31.78 106 LEU A O 1
ATOM 863 N N . ALA A 1 107 ? 12.344 -13.648 -27.469 1 37.12 107 ALA A N 1
ATOM 864 C CA . ALA A 1 107 ? 10.984 -14.086 -27.781 1 37.12 107 ALA A CA 1
ATOM 865 C C . ALA A 1 107 ? 10.828 -15.586 -27.578 1 37.12 107 ALA A C 1
ATOM 867 O O . ALA A 1 107 ? 10.945 -16.359 -28.531 1 37.12 107 ALA A O 1
ATOM 868 N N . LYS A 1 108 ? 11.633 -16.25 -26.719 1 44.19 108 LYS A N 1
ATOM 869 C CA . LYS A 1 108 ? 11.055 -17.594 -26.703 1 44.19 108 LYS A CA 1
ATOM 870 C C . LYS A 1 108 ? 9.578 -17.547 -26.297 1 44.19 108 LYS A C 1
ATOM 872 O O . LYS A 1 108 ? 9.156 -16.656 -25.562 1 44.19 108 LYS A O 1
ATOM 877 N N . GLU A 1 109 ? 8.602 -18 -26.844 1 47.59 109 GLU A N 1
ATOM 878 C CA . GLU A 1 109 ? 7.164 -18.141 -26.609 1 47.59 109 GLU A CA 1
ATOM 879 C C . GLU A 1 109 ? 6.859 -18.297 -25.125 1 47.59 109 GLU A C 1
ATOM 881 O O . GLU A 1 109 ? 6.73 -19.406 -24.609 1 47.59 109 GLU A O 1
ATOM 886 N N . ASP A 1 110 ? 7.527 -17.484 -24.188 1 57.84 110 ASP A N 1
ATOM 887 C CA . ASP A 1 110 ? 7.195 -17.578 -22.766 1 57.84 110 ASP A CA 1
ATOM 888 C C . ASP A 1 110 ? 5.684 -17.531 -22.562 1 57.84 110 ASP A C 1
ATOM 890 O O . ASP A 1 110 ? 5 -16.688 -23.125 1 57.84 110 ASP A O 1
ATOM 894 N N . ASN A 1 111 ? 5.09 -18.609 -22.078 1 75.94 111 ASN A N 1
ATOM 895 C CA . ASN A 1 111 ? 3.666 -18.719 -21.781 1 75.94 111 ASN A CA 1
ATOM 896 C C . ASN A 1 111 ? 3.174 -17.578 -20.906 1 75.94 111 ASN A C 1
ATOM 898 O O . ASN A 1 111 ? 3.963 -16.953 -20.203 1 75.94 111 ASN A O 1
ATOM 902 N N . GLU A 1 112 ? 2.121 -16.969 -21.234 1 78.69 112 GLU A N 1
ATOM 903 C CA . GLU A 1 112 ? 1.442 -15.883 -20.547 1 78.69 112 GLU A CA 1
ATOM 904 C C . GLU A 1 112 ? 1.679 -15.953 -19.047 1 78.69 112 GLU A C 1
ATOM 906 O O . GLU A 1 112 ? 1.907 -14.93 -18.391 1 78.69 112 GLU A O 1
ATOM 911 N N . GLU A 1 113 ? 1.762 -17.094 -18.516 1 80.31 113 GLU A N 1
ATOM 912 C CA . GLU A 1 113 ? 1.963 -17.297 -17.078 1 80.31 113 GLU A CA 1
ATOM 913 C C . GLU A 1 113 ? 3.381 -16.906 -16.672 1 80.31 113 GLU A C 1
ATOM 915 O O . GLU A 1 113 ? 3.588 -16.344 -15.594 1 80.31 113 GLU A O 1
ATOM 920 N N . ASP A 1 114 ? 4.297 -17.156 -17.5 1 86.19 114 ASP A N 1
ATOM 921 C CA . ASP A 1 114 ? 5.691 -16.812 -17.219 1 86.19 114 ASP A CA 1
ATOM 922 C C . ASP A 1 114 ? 5.895 -15.297 -17.203 1 86.19 114 ASP A C 1
ATOM 924 O O . ASP A 1 114 ? 6.605 -14.773 -16.344 1 86.19 114 ASP A O 1
ATOM 928 N N . GLU A 1 115 ? 5.223 -14.68 -18.031 1 90.06 115 GLU A N 1
ATOM 929 C CA . GLU A 1 115 ? 5.332 -13.227 -18.094 1 90.06 115 GLU A CA 1
ATOM 930 C C . GLU A 1 115 ? 4.703 -12.57 -16.859 1 90.06 115 GLU A C 1
ATOM 932 O O . GLU A 1 115 ? 5.238 -11.602 -16.328 1 90.06 115 GLU A O 1
ATOM 937 N N . LYS A 1 116 ? 3.625 -13.141 -16.469 1 88.38 116 LYS A N 1
ATOM 938 C CA . LYS A 1 116 ? 2.953 -12.617 -15.289 1 88.38 116 LYS A CA 1
ATOM 939 C C . LYS A 1 116 ? 3.83 -12.758 -14.055 1 88.38 116 LYS A C 1
ATOM 941 O O . LYS A 1 116 ? 3.91 -11.836 -13.234 1 88.38 116 LYS A O 1
ATOM 946 N N . MET A 1 117 ? 4.508 -13.875 -14 1 92.69 117 MET A N 1
ATOM 947 C CA . MET A 1 117 ? 5.395 -14.117 -12.859 1 92.69 117 MET A CA 1
ATOM 948 C C . MET A 1 117 ? 6.57 -13.148 -12.867 1 92.69 117 MET A C 1
ATOM 950 O O . MET A 1 117 ? 6.977 -12.648 -11.82 1 92.69 117 MET A O 1
ATOM 954 N N . LYS A 1 118 ? 6.996 -12.906 -13.969 1 93.75 118 LYS A N 1
ATOM 955 C CA . LYS A 1 118 ? 8.094 -11.953 -14.109 1 93.75 118 LYS A CA 1
ATOM 956 C C . LYS A 1 118 ? 7.676 -10.562 -13.641 1 93.75 118 LYS A C 1
ATOM 958 O O . LYS A 1 118 ? 8.43 -9.883 -12.938 1 93.75 118 LYS A O 1
ATOM 963 N N . ARG A 1 119 ? 6.488 -10.18 -13.961 1 92.44 119 ARG A N 1
ATOM 964 C CA . ARG A 1 119 ? 5.98 -8.875 -13.547 1 92.44 119 ARG A CA 1
ATOM 965 C C . ARG A 1 119 ? 5.766 -8.82 -12.039 1 92.44 119 ARG A C 1
ATOM 967 O O . ARG A 1 119 ? 6.07 -7.816 -11.398 1 92.44 119 ARG A O 1
ATOM 974 N N . LEU A 1 120 ? 5.316 -9.906 -11.5 1 94.88 120 LEU A N 1
ATOM 975 C CA . LEU A 1 120 ? 5.121 -9.969 -10.055 1 94.88 120 LEU A CA 1
ATOM 976 C C . LEU A 1 120 ? 6.453 -9.875 -9.32 1 94.88 120 LEU A C 1
ATOM 978 O O . LEU A 1 120 ? 6.559 -9.203 -8.297 1 94.88 120 LEU A O 1
ATOM 982 N N . LYS A 1 121 ? 7.438 -10.539 -9.883 1 96.12 121 LYS A N 1
ATOM 983 C CA . LYS A 1 121 ? 8.773 -10.516 -9.297 1 96.12 121 LYS A CA 1
ATOM 984 C C . LYS A 1 121 ? 9.328 -9.094 -9.266 1 96.12 121 LYS A C 1
ATOM 986 O O . LYS A 1 121 ? 10.016 -8.711 -8.312 1 96.12 121 LYS A O 1
ATOM 991 N N . ARG A 1 122 ? 8.938 -8.312 -10.148 1 95.38 122 ARG A N 1
ATOM 992 C CA . ARG A 1 122 ? 9.422 -6.938 -10.242 1 95.38 122 ARG A CA 1
ATOM 993 C C . ARG A 1 122 ? 8.734 -6.043 -9.219 1 95.38 122 ARG A C 1
ATOM 995 O O . ARG A 1 122 ? 9.297 -5.043 -8.781 1 95.38 122 ARG A O 1
ATOM 1002 N N . LEU A 1 123 ? 7.559 -6.426 -8.859 1 95.75 123 LEU A N 1
ATOM 1003 C CA . LEU A 1 123 ? 6.781 -5.617 -7.93 1 95.75 123 LEU A CA 1
ATOM 1004 C C . LEU A 1 123 ? 7.191 -5.898 -6.488 1 95.75 123 LEU A C 1
ATOM 1006 O O . LEU A 1 123 ? 7.07 -5.027 -5.621 1 95.75 123 LEU A O 1
ATOM 1010 N N . ILE A 1 124 ? 7.672 -7.094 -6.27 1 97.94 1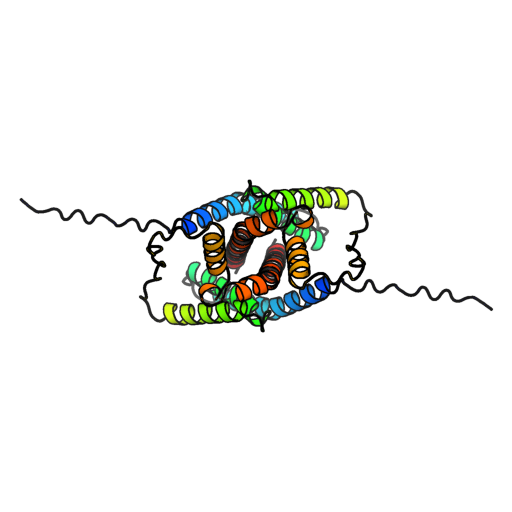24 ILE A N 1
ATOM 1011 C CA . ILE A 1 124 ? 8.023 -7.512 -4.918 1 97.94 124 ILE A CA 1
ATOM 1012 C C . ILE A 1 124 ? 9.492 -7.191 -4.648 1 97.94 124 ILE A C 1
ATOM 1014 O O . ILE A 1 124 ? 10.383 -7.688 -5.348 1 97.94 124 ILE A O 1
ATOM 1018 N N . PRO A 1 125 ? 9.781 -6.414 -3.607 1 97.88 125 PRO A N 1
ATOM 1019 C CA . PRO A 1 125 ? 11.188 -6.148 -3.318 1 97.88 125 PRO A CA 1
ATOM 1020 C C . PRO A 1 125 ? 12.008 -7.426 -3.143 1 97.88 125 PRO A C 1
ATOM 1022 O O . PRO A 1 125 ? 11.633 -8.297 -2.352 1 97.88 125 PRO A O 1
ATOM 1025 N N . GLY A 1 126 ? 13.109 -7.504 -3.91 1 97.69 126 GLY A N 1
ATOM 1026 C CA . GLY A 1 126 ? 13.93 -8.703 -3.869 1 97.69 126 GLY A CA 1
ATOM 1027 C C . GLY A 1 126 ? 13.352 -9.844 -4.684 1 97.69 126 GLY A C 1
ATOM 1028 O O . GLY A 1 126 ? 13.922 -10.938 -4.715 1 97.69 126 GLY A O 1
ATOM 1029 N N . GLY A 1 127 ? 12.203 -9.602 -5.324 1 97.88 127 GLY A N 1
ATOM 1030 C CA . GLY A 1 127 ? 11.492 -10.656 -6.023 1 97.88 127 GLY A CA 1
ATOM 1031 C C . GLY A 1 127 ? 12.266 -11.234 -7.188 1 97.88 127 GLY A C 1
ATOM 1032 O O . GLY A 1 127 ? 12.141 -12.422 -7.496 1 97.88 127 GLY A O 1
ATOM 1033 N N . GLU A 1 128 ? 13.062 -10.445 -7.836 1 96.62 128 GLU A N 1
ATOM 1034 C CA . GLU A 1 128 ? 13.82 -10.883 -9 1 96.62 128 GLU A CA 1
ATOM 1035 C C . GLU A 1 128 ? 14.883 -11.914 -8.617 1 96.62 128 GLU A C 1
ATOM 1037 O O . GLU A 1 128 ? 15.32 -12.711 -9.453 1 96.62 128 GLU A O 1
ATOM 1042 N N . GLU A 1 129 ? 15.195 -11.906 -7.324 1 96.69 129 GLU A N 1
ATOM 1043 C CA . GLU A 1 129 ? 16.203 -12.844 -6.824 1 96.69 129 GLU A CA 1
ATOM 1044 C C . GLU A 1 129 ? 15.539 -14.086 -6.227 1 96.69 129 GLU A C 1
ATOM 1046 O O . GLU A 1 129 ? 16.234 -15.023 -5.816 1 96.69 129 GLU A O 1
ATOM 1051 N N . MET A 1 130 ? 14.219 -14.141 -6.23 1 96.81 130 MET A N 1
ATOM 1052 C CA . MET A 1 130 ? 13.469 -15.25 -5.645 1 96.81 130 MET A CA 1
ATOM 1053 C C . MET A 1 130 ? 13 -16.219 -6.723 1 96.81 130 MET A C 1
ATOM 1055 O O . MET A 1 130 ? 12.766 -15.828 -7.863 1 96.81 130 MET A O 1
ATOM 1059 N N . CYS A 1 131 ? 12.906 -17.484 -6.367 1 96.31 131 CYS A N 1
ATOM 1060 C CA . CYS A 1 131 ? 12.234 -18.422 -7.273 1 96.31 131 CYS A CA 1
ATOM 1061 C C . CYS A 1 131 ? 10.727 -18.203 -7.254 1 96.31 131 CYS A C 1
ATOM 1063 O O . CYS A 1 131 ? 10.211 -17.469 -6.402 1 96.31 131 CYS A O 1
ATOM 1065 N N . ASP A 1 132 ? 9.984 -18.859 -8.156 1 94.56 132 ASP A N 1
ATOM 1066 C CA . ASP A 1 132 ? 8.547 -18.641 -8.297 1 94.56 132 ASP A CA 1
ATOM 1067 C C . ASP A 1 132 ? 7.805 -19.016 -7.016 1 94.56 132 ASP A C 1
ATOM 1069 O O . ASP A 1 132 ? 6.898 -18.312 -6.578 1 94.56 132 ASP A O 1
ATOM 1073 N N . GLU A 1 133 ? 8.211 -20.094 -6.473 1 94.5 133 GLU A N 1
ATOM 1074 C CA . GLU A 1 133 ? 7.559 -20.594 -5.262 1 94.5 133 GLU A CA 1
ATOM 1075 C C . GLU A 1 133 ? 7.727 -19.609 -4.109 1 94.5 133 GLU A C 1
ATOM 1077 O O . GLU A 1 133 ? 6.777 -19.359 -3.357 1 94.5 133 GLU A O 1
ATOM 1082 N N . GLN A 1 134 ? 8.883 -19.062 -3.984 1 95.69 134 GLN A N 1
ATOM 1083 C CA . GLN A 1 134 ? 9.156 -18.078 -2.941 1 95.69 134 GLN A CA 1
ATOM 1084 C C . GLN A 1 134 ? 8.328 -16.812 -3.145 1 95.69 134 GLN A C 1
ATOM 1086 O O . GLN A 1 134 ? 7.781 -16.266 -2.186 1 95.69 134 GLN A O 1
ATOM 1091 N N . VAL A 1 135 ? 8.211 -16.359 -4.336 1 96.56 135 VAL A N 1
ATOM 1092 C CA . VAL A 1 135 ? 7.438 -15.164 -4.645 1 96.56 135 VAL A CA 1
ATOM 1093 C C . VAL A 1 135 ? 5.977 -15.375 -4.246 1 96.56 135 VAL A C 1
ATOM 1095 O O . VAL A 1 135 ? 5.383 -14.523 -3.576 1 96.56 135 VAL A O 1
ATOM 1098 N N . VAL A 1 136 ? 5.418 -16.5 -4.598 1 94.44 136 VAL A N 1
ATOM 1099 C CA . VAL A 1 136 ? 4.027 -16.812 -4.285 1 94.44 136 VAL A CA 1
ATOM 1100 C C . VAL A 1 136 ? 3.83 -16.844 -2.771 1 94.44 136 VAL A C 1
ATOM 1102 O O . VAL A 1 136 ? 2.822 -16.359 -2.258 1 94.44 136 VAL A O 1
ATOM 1105 N N . ASN A 1 137 ? 4.844 -17.328 -2.121 1 93.56 137 ASN A N 1
ATOM 1106 C CA . ASN A 1 137 ? 4.762 -17.438 -0.668 1 93.56 137 ASN A CA 1
ATOM 1107 C C . ASN A 1 137 ? 4.84 -16.078 0.006 1 93.56 137 ASN A C 1
ATOM 1109 O O . ASN A 1 137 ? 4.324 -15.891 1.109 1 93.56 137 ASN A O 1
ATOM 1113 N N . GLU A 1 138 ? 5.445 -15.102 -0.659 1 96.62 138 GLU A N 1
ATOM 1114 C CA . GLU A 1 138 ? 5.652 -13.773 -0.087 1 96.62 138 GLU A CA 1
ATOM 1115 C C . GLU A 1 138 ? 4.453 -12.867 -0.347 1 96.62 138 GLU A C 1
ATOM 1117 O O . GLU A 1 138 ? 4.27 -11.859 0.34 1 96.62 138 GLU A O 1
ATOM 1122 N N . LEU A 1 139 ? 3.588 -13.227 -1.281 1 96.38 139 LEU A N 1
ATOM 1123 C CA . LEU A 1 139 ? 2.529 -12.344 -1.761 1 96.38 139 LEU A CA 1
ATOM 1124 C C . LEU A 1 139 ? 1.599 -11.938 -0.621 1 96.38 139 LEU A C 1
ATOM 1126 O O . LEU A 1 139 ? 1.309 -10.75 -0.441 1 96.38 139 LEU A O 1
ATOM 1130 N N . GLU A 1 140 ? 1.205 -12.844 0.118 1 95.06 140 GLU A N 1
ATOM 1131 C CA . GLU A 1 140 ? 0.223 -12.57 1.162 1 95.06 140 GLU A CA 1
ATOM 1132 C C . GLU A 1 140 ? 0.764 -11.57 2.178 1 95.06 140 GLU A C 1
ATOM 1134 O O . GLU A 1 140 ? 0.102 -10.578 2.492 1 95.06 140 GLU A O 1
ATOM 1139 N N . SER A 1 141 ? 1.943 -11.906 2.689 1 95.31 141 SER A N 1
ATOM 1140 C CA . SER A 1 141 ? 2.504 -11.023 3.707 1 95.31 141 SER A CA 1
ATOM 1141 C C . SER A 1 141 ? 2.812 -9.641 3.135 1 95.31 141 SER A C 1
ATOM 1143 O O . SER A 1 141 ? 2.615 -8.625 3.807 1 95.31 141 SER A O 1
ATOM 1145 N N . TYR A 1 142 ? 3.312 -9.609 1.913 1 97.88 142 TYR A N 1
ATOM 1146 C CA . TYR A 1 142 ? 3.648 -8.336 1.288 1 97.88 142 TYR A CA 1
ATOM 1147 C C . TYR A 1 142 ? 2.404 -7.473 1.097 1 97.88 142 TYR A C 1
ATOM 1149 O O . TYR A 1 142 ? 2.387 -6.301 1.478 1 97.88 142 TYR A O 1
ATOM 1157 N N . ILE A 1 143 ? 1.337 -8.031 0.577 1 97.56 143 ILE A N 1
ATOM 1158 C CA . ILE A 1 143 ? 0.091 -7.309 0.343 1 97.56 143 ILE A CA 1
ATOM 1159 C C . ILE A 1 143 ? -0.49 -6.84 1.675 1 97.56 143 ILE A C 1
ATOM 1161 O O . ILE A 1 143 ? -0.896 -5.684 1.808 1 97.56 143 ILE A O 1
ATOM 1165 N N . ASN A 1 144 ? -0.457 -7.727 2.604 1 95.94 144 ASN A N 1
ATOM 1166 C CA . ASN A 1 144 ? -0.97 -7.379 3.924 1 95.94 144 ASN A CA 1
ATOM 1167 C C . ASN A 1 144 ? -0.221 -6.191 4.52 1 95.94 144 ASN A C 1
ATOM 1169 O O . ASN A 1 144 ? -0.838 -5.258 5.039 1 95.94 144 ASN A O 1
ATOM 1173 N N . CYS A 1 145 ? 1.055 -6.18 4.434 1 96.81 145 CYS A N 1
ATOM 1174 C CA . CYS A 1 145 ? 1.86 -5.105 5.004 1 96.81 145 CYS A CA 1
ATOM 1175 C C . CYS A 1 145 ? 1.673 -3.812 4.223 1 96.81 145 CYS A C 1
ATOM 1177 O O . CYS A 1 145 ? 1.656 -2.727 4.809 1 96.81 145 CYS A O 1
ATOM 1179 N N . LEU A 1 146 ? 1.519 -3.885 2.893 1 97.75 146 LEU A N 1
ATOM 1180 C CA . LEU A 1 146 ? 1.218 -2.701 2.094 1 97.75 146 LEU A CA 1
ATOM 1181 C C . LEU A 1 146 ? -0.099 -2.068 2.535 1 97.75 146 LEU A C 1
ATOM 1183 O O . LEU A 1 146 ? -0.185 -0.849 2.689 1 97.75 146 LEU A O 1
ATOM 1187 N N . GLN A 1 147 ? -1.128 -2.949 2.74 1 97.38 147 GLN A N 1
ATOM 1188 C CA . GLN A 1 147 ? -2.43 -2.463 3.188 1 97.38 147 GLN A CA 1
ATOM 1189 C C . GLN A 1 147 ? -2.326 -1.79 4.551 1 97.38 147 GLN A C 1
ATOM 1191 O O . GLN A 1 147 ? -2.906 -0.725 4.77 1 97.38 147 GLN A O 1
ATOM 1196 N N . MET A 1 148 ? -1.581 -2.359 5.395 1 96.38 148 MET A N 1
ATOM 1197 C CA . MET A 1 148 ? -1.409 -1.783 6.727 1 96.38 148 MET A CA 1
ATOM 1198 C C . MET A 1 148 ? -0.645 -0.466 6.652 1 96.38 148 MET A C 1
ATOM 1200 O O . MET A 1 148 ? -0.944 0.471 7.395 1 96.38 148 MET A O 1
ATOM 1204 N N . GLN A 1 149 ? 0.323 -0.476 5.785 1 97.19 149 GLN A N 1
ATOM 1205 C CA . GLN A 1 149 ? 1.065 0.761 5.562 1 97.19 149 GLN A CA 1
ATOM 1206 C C . GLN A 1 149 ? 0.143 1.876 5.078 1 97.19 149 GLN A C 1
ATOM 1208 O O . GLN A 1 149 ? 0.188 2.994 5.598 1 97.19 149 GLN A O 1
ATOM 1213 N N . VAL A 1 150 ? -0.74 1.626 4.156 1 97.5 150 VAL A N 1
ATOM 1214 C CA . VAL A 1 150 ? -1.706 2.6 3.658 1 97.5 150 VAL A CA 1
ATOM 1215 C C . VAL A 1 150 ? -2.6 3.072 4.805 1 97.5 150 VAL A C 1
ATOM 1217 O O . VAL A 1 150 ? -2.836 4.273 4.961 1 97.5 150 VAL A O 1
ATOM 1220 N N . ASN A 1 151 ? -3.004 2.158 5.617 1 95.88 151 ASN A N 1
ATOM 1221 C CA . ASN A 1 151 ? -3.875 2.484 6.742 1 95.88 151 ASN A CA 1
ATOM 1222 C C . ASN A 1 151 ? -3.189 3.432 7.727 1 95.88 151 ASN A C 1
ATOM 1224 O O . ASN A 1 151 ? -3.797 4.398 8.188 1 95.88 151 ASN A O 1
ATOM 1228 N N . VAL A 1 152 ? -2.01 3.164 7.965 1 96.44 152 VAL A N 1
ATOM 1229 C CA . VAL A 1 152 ? -1.277 3.99 8.922 1 96.44 152 VAL A CA 1
ATOM 1230 C C . VAL A 1 152 ? -1.041 5.379 8.328 1 96.44 152 VAL A C 1
ATOM 1232 O O . VAL A 1 152 ? -1.237 6.391 9.008 1 96.44 152 VAL A O 1
ATOM 1235 N N . LEU A 1 153 ? -0.626 5.422 7.094 1 97.19 153 LEU A N 1
ATOM 1236 C CA . LEU A 1 153 ? -0.306 6.691 6.453 1 97.19 153 LEU A CA 1
ATOM 1237 C C . LEU A 1 153 ? -1.548 7.57 6.34 1 97.19 153 LEU A C 1
ATOM 1239 O O . LEU A 1 153 ? -1.477 8.781 6.551 1 97.19 153 LEU A O 1
ATOM 1243 N N . GLN A 1 154 ? -2.689 6.949 6.023 1 95.75 154 GLN A N 1
ATOM 1244 C CA . GLN A 1 154 ? -3.9 7.758 5.93 1 95.75 154 GLN A CA 1
ATOM 1245 C C . GLN A 1 154 ? -4.32 8.281 7.301 1 95.75 154 GLN A C 1
ATOM 1247 O O . GLN A 1 154 ? -4.871 9.383 7.41 1 95.75 154 GLN A O 1
ATOM 1252 N N . CYS A 1 155 ? -4.059 7.492 8.336 1 94.31 155 CYS A N 1
ATOM 1253 C CA . CYS A 1 155 ? -4.336 7.965 9.688 1 94.31 155 CYS A CA 1
ATOM 1254 C C . CYS A 1 155 ? -3.459 9.156 10.039 1 94.31 155 CYS A C 1
ATOM 1256 O O . CYS A 1 155 ? -3.934 10.125 10.641 1 94.31 155 CYS A O 1
ATOM 1258 N N . LEU A 1 156 ? -2.219 9.094 9.688 1 94.88 156 LEU A N 1
ATOM 1259 C CA . LEU A 1 156 ? -1.308 10.203 9.953 1 94.88 156 LEU A CA 1
ATOM 1260 C C . LEU A 1 156 ? -1.72 11.438 9.164 1 94.88 156 LEU A C 1
ATOM 1262 O O . LEU A 1 156 ? -1.666 12.555 9.68 1 94.88 156 LEU A O 1
ATOM 1266 N N . LEU A 1 157 ? -2.154 11.242 7.984 1 94.44 157 LEU A N 1
ATOM 1267 C CA . LEU A 1 157 ? -2.645 12.344 7.156 1 94.44 157 LEU A CA 1
ATOM 1268 C C . LEU A 1 157 ? -3.879 12.984 7.781 1 94.44 157 LEU A C 1
ATOM 1270 O O . LEU A 1 157 ? -4.02 14.203 7.77 1 94.44 157 LEU A O 1
ATOM 1274 N N . ALA A 1 158 ? -4.758 12.125 8.352 1 93.69 158 ALA A N 1
ATOM 1275 C CA . ALA A 1 158 ? -5.992 12.602 8.961 1 93.69 158 ALA A CA 1
ATOM 1276 C C . ALA A 1 158 ? -5.699 13.469 10.188 1 93.69 158 ALA A C 1
ATOM 1278 O O . ALA A 1 158 ? -6.48 14.367 10.516 1 93.69 158 ALA A O 1
ATOM 1279 N N . GLU A 1 159 ? -4.602 13.18 10.82 1 90.56 159 GLU A N 1
ATOM 1280 C CA . GLU A 1 159 ? -4.219 13.938 12.008 1 90.56 159 GLU A CA 1
ATOM 1281 C C . GLU A 1 159 ? -3.803 15.359 11.641 1 90.56 159 GLU A C 1
ATOM 1283 O O . GLU A 1 159 ? -3.781 16.25 12.492 1 90.56 159 GLU A O 1
ATOM 1288 N N . THR A 1 160 ? -3.518 15.578 10.414 1 84.62 160 THR A N 1
ATOM 1289 C CA . THR A 1 160 ? -3.072 16.891 9.969 1 84.62 160 THR A CA 1
ATOM 1290 C C . THR A 1 160 ? -4.23 17.688 9.367 1 84.62 160 THR A C 1
ATOM 1292 O O . THR A 1 160 ? -4.062 18.828 8.961 1 84.62 160 THR A O 1
ATOM 1295 N N . CYS A 1 161 ? -5.418 17.078 9.242 1 79.12 161 CYS A N 1
ATOM 1296 C CA . CYS A 1 161 ? -6.605 17.734 8.711 1 79.12 161 CYS A CA 1
ATOM 1297 C C . CYS A 1 161 ? -7.375 18.453 9.812 1 79.12 161 CYS A C 1
ATOM 1299 O O . CYS A 1 161 ? -7.375 18 10.961 1 79.12 161 CYS A O 1
ATOM 1301 N N . MET B 1 1 ? 30.781 22.938 -45.594 1 33.69 1 MET B N 1
ATOM 1302 C CA . MET B 1 1 ? 29.594 22.125 -45.344 1 33.69 1 MET B CA 1
ATOM 1303 C C . MET B 1 1 ? 29.578 21.578 -43.938 1 33.69 1 MET B C 1
ATOM 1305 O O . MET B 1 1 ? 30.391 20.703 -43.594 1 33.69 1 MET B O 1
ATOM 1309 N N . GLU B 1 2 ? 29.25 22.391 -42.875 1 36.41 2 GLU B N 1
ATOM 1310 C CA . GLU B 1 2 ? 29.234 22.281 -41.406 1 36.41 2 GLU B CA 1
ATOM 1311 C C . GLU B 1 2 ? 28.234 21.219 -40.969 1 36.41 2 GLU B C 1
ATOM 1313 O O . GLU B 1 2 ? 27.078 21.25 -41.375 1 36.41 2 GLU B O 1
ATOM 1318 N N . ALA B 1 3 ? 28.703 19.953 -40.719 1 37.62 3 ALA B N 1
ATOM 1319 C CA . ALA B 1 3 ? 27.969 18.812 -40.156 1 37.62 3 ALA B CA 1
ATOM 1320 C C . ALA B 1 3 ? 27.234 19.203 -38.875 1 37.62 3 ALA B C 1
ATOM 1322 O O . ALA B 1 3 ? 27.859 19.547 -37.875 1 37.62 3 ALA B O 1
ATOM 1323 N N . GLN B 1 4 ? 26.109 19.938 -38.938 1 35.22 4 GLN B N 1
ATOM 1324 C CA . GLN B 1 4 ? 25.219 20.156 -37.812 1 35.22 4 GLN B CA 1
ATOM 1325 C C . GLN B 1 4 ? 24.906 18.844 -37.094 1 35.22 4 GLN B C 1
ATOM 1327 O O . GLN B 1 4 ? 24.391 17.906 -37.688 1 35.22 4 GLN B O 1
ATOM 1332 N N . SER B 1 5 ? 25.75 18.422 -36.156 1 35.41 5 SER B N 1
ATOM 1333 C CA . SER B 1 5 ? 25.516 17.328 -35.219 1 35.41 5 SER B CA 1
ATOM 1334 C C . SER B 1 5 ? 24.156 17.438 -34.562 1 35.41 5 SER B C 1
ATOM 1336 O O . SER B 1 5 ? 23.891 18.375 -33.812 1 35.41 5 SER B O 1
ATOM 1338 N N . ASN B 1 6 ? 23.078 17.188 -35.281 1 30.08 6 ASN B N 1
ATOM 1339 C CA . ASN B 1 6 ? 21.781 17.047 -34.625 1 30.08 6 ASN B CA 1
ATOM 1340 C C . ASN B 1 6 ? 21.844 16.047 -33.469 1 30.08 6 ASN B C 1
ATOM 1342 O O . ASN B 1 6 ? 22.062 14.859 -33.656 1 30.08 6 ASN B O 1
ATOM 1346 N N . LYS B 1 7 ? 22.438 16.484 -32.344 1 31.48 7 LYS B N 1
ATOM 1347 C CA . LYS B 1 7 ? 22.297 15.711 -31.109 1 31.48 7 LYS B CA 1
ATOM 1348 C C . LYS B 1 7 ? 20.844 15.289 -30.875 1 31.48 7 LYS B C 1
ATOM 1350 O O . LYS B 1 7 ? 19.969 16.141 -30.703 1 31.48 7 LYS B O 1
ATOM 1355 N N . ARG B 1 8 ? 20.312 14.25 -31.484 1 32.62 8 ARG B N 1
ATOM 1356 C CA . ARG B 1 8 ? 19.031 13.672 -31.125 1 32.62 8 ARG B CA 1
ATOM 1357 C C . ARG B 1 8 ? 18.859 13.594 -29.609 1 32.62 8 ARG B C 1
ATOM 1359 O O . ARG B 1 8 ? 19.719 13.055 -28.906 1 32.62 8 ARG B O 1
ATOM 1366 N N . ARG B 1 9 ? 18.312 14.609 -28.984 1 30.08 9 ARG B N 1
ATOM 1367 C CA . ARG B 1 9 ? 17.891 14.57 -27.594 1 30.08 9 ARG B CA 1
ATOM 1368 C C . ARG B 1 9 ? 17.203 13.25 -27.266 1 30.08 9 ARG B C 1
ATOM 1370 O O . ARG B 1 9 ? 16.156 12.938 -27.812 1 30.08 9 ARG B O 1
ATOM 1377 N N . ARG B 1 10 ? 17.953 12.227 -26.953 1 29.38 10 ARG B N 1
ATOM 1378 C CA . ARG B 1 10 ? 17.359 11 -26.438 1 29.38 10 ARG B CA 1
ATOM 1379 C C . ARG B 1 10 ? 16.281 11.312 -25.406 1 29.38 10 ARG B C 1
ATOM 1381 O O . ARG B 1 10 ? 16.578 11.891 -24.344 1 29.38 10 ARG B O 1
ATOM 1388 N N . VAL B 1 11 ? 15.109 11.719 -25.781 1 34.06 11 VAL B N 1
ATOM 1389 C CA . VAL B 1 11 ? 13.961 11.781 -24.891 1 34.06 11 VAL B CA 1
ATOM 1390 C C . VAL B 1 11 ? 13.891 10.516 -24.047 1 34.06 11 VAL B C 1
ATOM 1392 O O . VAL B 1 11 ? 13.836 9.406 -24.578 1 34.06 11 VAL B O 1
ATOM 1395 N N . TYR B 1 12 ? 14.539 10.508 -23 1 33.28 12 TYR B N 1
ATOM 1396 C CA . TYR B 1 12 ? 14.398 9.422 -22.031 1 33.28 12 TYR B CA 1
ATOM 1397 C C . TYR B 1 12 ? 12.93 9.039 -21.859 1 33.28 12 TYR B C 1
ATOM 1399 O O . TYR B 1 12 ? 12.109 9.867 -21.453 1 33.28 12 TYR B O 1
ATOM 1407 N N . SER B 1 13 ? 12.383 8.359 -22.766 1 35.44 13 SER B N 1
ATOM 1408 C CA . SER B 1 13 ? 11.047 7.777 -22.703 1 35.44 13 SER B CA 1
ATOM 1409 C C . SER B 1 13 ? 10.812 7.059 -21.375 1 35.44 13 SER B C 1
ATOM 1411 O O . SER B 1 13 ? 11.633 6.246 -20.953 1 35.44 13 SER B O 1
ATOM 1413 N N . LEU B 1 14 ? 10.164 7.707 -20.547 1 45.31 14 LEU B N 1
ATOM 1414 C CA . LEU B 1 14 ? 9.773 7.059 -19.297 1 45.31 14 LEU B CA 1
ATOM 1415 C C . LEU B 1 14 ? 9.391 5.602 -19.531 1 45.31 14 LEU B C 1
ATOM 1417 O O . LEU B 1 14 ? 8.773 5.277 -20.547 1 45.31 14 LEU B O 1
ATOM 1421 N N . GLU B 1 15 ? 10.031 4.66 -18.922 1 54.16 15 GLU B N 1
ATOM 1422 C CA . GLU B 1 15 ? 9.633 3.258 -19.016 1 54.16 15 GLU B CA 1
ATOM 1423 C C . GLU B 1 15 ? 8.117 3.102 -18.938 1 54.16 15 GLU B C 1
ATOM 1425 O O . GLU B 1 15 ? 7.453 3.846 -18.203 1 54.16 15 GLU B O 1
ATOM 1430 N N . PRO B 1 16 ? 7.492 2.557 -19.953 1 49.12 16 PRO B N 1
ATOM 1431 C CA . PRO B 1 16 ? 6.039 2.383 -20.016 1 49.12 16 PRO B CA 1
ATOM 1432 C C . PRO B 1 16 ? 5.414 2.184 -18.641 1 49.12 16 PRO B C 1
ATOM 1434 O O . PRO B 1 16 ? 4.34 2.727 -18.359 1 49.12 16 PRO B O 1
ATOM 1437 N N . ASN B 1 17 ? 6.168 1.441 -17.797 1 61.88 17 ASN B N 1
ATOM 1438 C CA . ASN B 1 17 ? 5.656 1.246 -16.453 1 61.88 17 ASN B CA 1
ATOM 1439 C C . ASN B 1 17 ? 5.637 2.553 -15.664 1 61.88 17 ASN B C 1
ATOM 1441 O O . ASN B 1 17 ? 4.695 2.818 -14.914 1 61.88 17 ASN B O 1
ATOM 1445 N N . LYS B 1 18 ? 6.582 3.324 -16.047 1 69.94 18 LYS B N 1
ATOM 1446 C CA . LYS B 1 18 ? 6.637 4.609 -15.352 1 69.94 18 LYS B CA 1
ATOM 1447 C C . LYS B 1 18 ? 5.512 5.531 -15.812 1 69.94 18 LYS B C 1
ATOM 1449 O O . LYS B 1 18 ? 4.949 6.281 -15.016 1 69.94 18 LYS B O 1
ATOM 1454 N N . ILE B 1 19 ? 5.129 5.34 -17.031 1 70.19 19 ILE B N 1
ATOM 1455 C CA . ILE B 1 19 ? 4.062 6.176 -17.562 1 70.19 19 ILE B CA 1
ATOM 1456 C C . ILE B 1 19 ? 2.732 5.797 -16.906 1 70.19 19 ILE B C 1
ATOM 1458 O O . ILE B 1 19 ? 1.966 6.668 -16.5 1 70.19 19 ILE B O 1
ATOM 1462 N N . VAL B 1 20 ? 2.533 4.535 -16.859 1 74.06 20 VAL B N 1
ATOM 1463 C CA . VAL B 1 20 ? 1.286 4.059 -16.281 1 74.06 20 VAL B CA 1
ATOM 1464 C C . VAL B 1 20 ? 1.214 4.469 -14.812 1 74.06 20 VAL B C 1
ATOM 1466 O O . VAL B 1 20 ? 0.162 4.898 -14.336 1 74.06 20 VAL B O 1
ATOM 1469 N N . GLN B 1 21 ? 2.354 4.391 -14.172 1 82.38 21 GLN B N 1
ATOM 1470 C CA . GLN B 1 21 ? 2.416 4.781 -12.766 1 82.38 21 GLN B CA 1
ATOM 1471 C C . GLN B 1 21 ? 2.143 6.273 -12.602 1 82.38 21 GLN B C 1
ATOM 1473 O O . GLN B 1 21 ? 1.445 6.68 -11.672 1 82.38 21 GLN B O 1
ATOM 1478 N N . THR B 1 22 ? 2.609 6.996 -13.586 1 85.62 22 THR B N 1
ATOM 1479 C CA . THR B 1 22 ? 2.406 8.438 -13.5 1 85.62 22 THR B CA 1
ATOM 1480 C C . THR B 1 22 ? 0.948 8.797 -13.773 1 85.62 22 THR B C 1
ATOM 1482 O O . THR B 1 22 ? 0.393 9.688 -13.133 1 85.62 22 THR B O 1
ATOM 1485 N N . ILE B 1 23 ? 0.339 8.078 -14.672 1 89.5 23 ILE B N 1
ATOM 1486 C CA . ILE B 1 23 ? -1.062 8.336 -14.984 1 89.5 23 ILE B CA 1
ATOM 1487 C C . ILE B 1 23 ? -1.931 8.016 -13.773 1 89.5 23 ILE B C 1
ATOM 1489 O O . ILE B 1 23 ? -2.805 8.805 -13.406 1 89.5 23 ILE B O 1
ATOM 1493 N N . PHE B 1 24 ? -1.69 6.914 -13.227 1 92.31 24 PHE B N 1
ATOM 1494 C CA . PHE B 1 24 ? -2.43 6.559 -12.023 1 92.31 24 PHE B CA 1
ATOM 1495 C C . PHE B 1 24 ? -2.246 7.617 -10.945 1 92.31 24 PHE B C 1
ATOM 1497 O O . PHE B 1 24 ? -3.221 8.078 -10.344 1 92.31 24 PHE B O 1
ATOM 1504 N N . ALA B 1 25 ? -1.056 7.938 -10.688 1 92.06 25 ALA B N 1
ATOM 1505 C CA . ALA B 1 25 ? -0.763 8.875 -9.609 1 92.06 25 ALA B CA 1
ATOM 1506 C C . ALA B 1 25 ? -1.449 10.219 -9.844 1 92.06 25 ALA B C 1
ATOM 1508 O O . ALA B 1 25 ? -2.014 10.805 -8.922 1 92.06 25 ALA B O 1
ATOM 1509 N N . ARG B 1 26 ? -1.427 10.648 -11.062 1 94.81 26 ARG B N 1
ATOM 1510 C CA . ARG B 1 26 ? -2.057 11.922 -11.383 1 94.81 26 ARG B CA 1
ATOM 1511 C C . ARG B 1 26 ? -3.566 11.859 -11.18 1 94.81 26 ARG B C 1
ATOM 1513 O O . ARG B 1 26 ? -4.16 12.766 -10.594 1 94.81 26 ARG B O 1
ATOM 1520 N N . LYS B 1 27 ? -4.152 10.844 -11.695 1 96.81 27 LYS B N 1
ATOM 1521 C CA . LYS B 1 27 ? -5.59 10.648 -11.5 1 96.81 27 LYS B CA 1
ATOM 1522 C C . LYS B 1 27 ? -5.93 10.547 -10.016 1 96.81 27 LYS B C 1
ATOM 1524 O O . LYS B 1 27 ? -6.848 11.219 -9.531 1 96.81 27 LYS B O 1
ATOM 1529 N N . TYR B 1 28 ? -5.184 9.773 -9.383 1 98.06 28 TYR B N 1
ATOM 1530 C CA . TYR B 1 28 ? -5.391 9.555 -7.953 1 98.06 28 TYR B CA 1
ATOM 1531 C C . TYR B 1 28 ? -5.332 10.875 -7.188 1 98.06 28 TYR B C 1
ATOM 1533 O O . TYR B 1 28 ? -6.219 11.172 -6.383 1 98.06 28 TYR B O 1
ATOM 1541 N N . LEU B 1 29 ? -4.391 11.641 -7.484 1 97.56 29 LEU B N 1
ATOM 1542 C CA . LEU B 1 29 ? -4.203 12.914 -6.797 1 97.56 29 LEU B CA 1
ATOM 1543 C C . LEU B 1 29 ? -5.32 13.891 -7.148 1 97.56 29 LEU B C 1
ATOM 1545 O O . LEU B 1 29 ? -5.766 14.664 -6.297 1 97.56 29 LEU B O 1
ATOM 1549 N N . SER B 1 30 ? -5.734 13.82 -8.359 1 98 30 SER B N 1
ATOM 1550 C CA . SER B 1 30 ? -6.773 14.742 -8.805 1 98 30 SER B CA 1
ATOM 1551 C C . SER B 1 30 ? -8.078 14.516 -8.055 1 98 30 SER B C 1
ATOM 1553 O O . SER B 1 30 ? -8.898 15.43 -7.922 1 98 30 SER B O 1
ATOM 1555 N N . TYR B 1 31 ? -8.234 13.32 -7.52 1 98.12 31 TYR B N 1
ATOM 1556 C CA . TYR B 1 31 ? -9.422 13.008 -6.727 1 98.12 31 TYR B CA 1
ATOM 1557 C C . TYR B 1 31 ? -9.156 13.242 -5.242 1 98.12 31 TYR B C 1
ATOM 1559 O O . TYR B 1 31 ? -10 13.805 -4.539 1 98.12 31 TYR B O 1
ATOM 1567 N N . LEU B 1 32 ? -8.023 12.891 -4.824 1 97.94 32 LEU B N 1
ATOM 1568 C CA . LEU B 1 32 ? -7.758 12.828 -3.393 1 97.94 32 LEU B CA 1
ATOM 1569 C C . LEU B 1 32 ? -7.531 14.219 -2.82 1 97.94 32 LEU B C 1
ATOM 1571 O O . LEU B 1 32 ? -8.102 14.57 -1.782 1 97.94 32 LEU B O 1
ATOM 1575 N N . VAL B 1 33 ? -6.754 15.031 -3.48 1 97.62 33 VAL B N 1
ATOM 1576 C CA . VAL B 1 33 ? -6.312 16.312 -2.922 1 97.62 33 VAL B CA 1
ATOM 1577 C C . VAL B 1 33 ? -7.52 17.219 -2.686 1 97.62 33 VAL B C 1
ATOM 1579 O O . VAL B 1 33 ? -7.719 17.719 -1.576 1 97.62 33 VAL B O 1
ATOM 1582 N N . PRO B 1 34 ? -8.422 17.438 -3.73 1 97.88 34 PRO B N 1
ATOM 1583 C CA . PRO B 1 34 ? -9.602 18.266 -3.463 1 97.88 34 PRO B CA 1
ATOM 1584 C C . PRO B 1 34 ? -10.477 17.703 -2.346 1 97.88 34 PRO B C 1
ATOM 1586 O O . PRO B 1 34 ? -11.047 18.469 -1.562 1 97.88 34 PRO B O 1
ATOM 1589 N N . ALA B 1 35 ? -10.57 16.391 -2.23 1 97.5 35 ALA B N 1
ATOM 1590 C CA . ALA B 1 35 ? -11.383 15.758 -1.191 1 97.5 35 ALA B CA 1
ATOM 1591 C C . ALA B 1 35 ? -10.805 16.031 0.195 1 97.5 35 ALA B C 1
ATOM 1593 O O . ALA B 1 35 ? -11.547 16.344 1.13 1 97.5 35 ALA B O 1
ATOM 1594 N N . LEU B 1 36 ? -9.516 15.961 0.29 1 96.38 36 LEU B N 1
ATOM 1595 C CA . LEU B 1 36 ? -8.859 16.203 1.571 1 96.38 36 LEU B CA 1
ATOM 1596 C C . LEU B 1 36 ? -8.984 17.672 1.975 1 96.38 36 LEU B C 1
ATOM 1598 O O . LEU B 1 36 ? -9.164 17.984 3.154 1 96.38 36 LEU B O 1
ATOM 1602 N N . MET B 1 37 ? -8.945 18.516 1.03 1 95.88 37 MET B N 1
ATOM 1603 C CA . MET B 1 37 ? -9.086 19.938 1.307 1 95.88 37 MET B CA 1
ATOM 1604 C C . MET B 1 37 ? -10.484 20.25 1.835 1 95.88 37 MET B C 1
ATOM 1606 O O . MET B 1 37 ? -10.641 21.062 2.752 1 95.88 37 MET B O 1
ATOM 1610 N N . LYS B 1 38 ? -11.453 19.625 1.288 1 96.31 38 LYS B N 1
ATOM 1611 C CA . LYS B 1 38 ? -12.828 19.812 1.76 1 96.31 38 LYS B CA 1
ATOM 1612 C C . LYS B 1 38 ? -12.977 19.344 3.203 1 96.31 38 LYS B C 1
ATOM 1614 O O . LYS B 1 38 ? -13.656 19.984 4.004 1 96.31 38 LYS B O 1
ATOM 1619 N N . ILE B 1 39 ? -12.352 18.25 3.508 1 95.44 39 ILE B N 1
ATOM 1620 C CA . ILE B 1 39 ? -12.414 17.719 4.863 1 95.44 39 ILE B CA 1
ATOM 1621 C C . ILE B 1 39 ? -11.75 18.688 5.832 1 95.44 39 ILE B C 1
ATOM 1623 O O . ILE B 1 39 ? -12.281 18.953 6.91 1 95.44 39 ILE B O 1
ATOM 1627 N N . LYS B 1 40 ? -10.609 19.203 5.43 1 93.12 40 LYS B N 1
ATOM 1628 C CA . LYS B 1 40 ? -9.867 20.141 6.262 1 93.12 40 LYS B CA 1
ATOM 1629 C C . LYS B 1 40 ? -10.68 21.422 6.52 1 93.12 40 LYS B C 1
ATOM 1631 O O . LYS B 1 40 ? -10.688 21.938 7.633 1 93.12 40 LYS B O 1
ATOM 1636 N N . GLU B 1 41 ? -11.344 21.906 5.527 1 93.44 41 GLU B N 1
ATOM 1637 C CA . GLU B 1 41 ? -12.164 23.109 5.633 1 93.44 41 GLU B CA 1
ATOM 1638 C C . GLU B 1 41 ? -13.344 22.891 6.582 1 93.44 41 GLU B C 1
ATOM 1640 O O . GLU B 1 41 ? -13.641 23.75 7.414 1 93.44 41 GLU B O 1
ATOM 1645 N N . LYS B 1 42 ? -13.945 21.781 6.508 1 90.88 42 LYS B N 1
ATOM 1646 C CA . LYS B 1 42 ? -15.086 21.469 7.359 1 90.88 42 LYS B CA 1
ATOM 1647 C C . LYS B 1 42 ? -14.656 21.281 8.812 1 90.88 42 LYS B C 1
ATOM 1649 O O . LYS B 1 42 ? -15.398 21.625 9.734 1 90.88 42 LYS B O 1
ATOM 1654 N N . SER B 1 43 ? -13.547 20.703 8.93 1 88.12 43 SER B N 1
ATOM 1655 C CA . SER B 1 43 ? -13.062 20.453 10.281 1 88.12 43 SER B CA 1
ATOM 1656 C C . SER B 1 43 ? -12.664 21.75 10.969 1 88.12 43 SER B C 1
ATOM 1658 O O . SER B 1 43 ? -12.695 21.844 12.203 1 88.12 43 SER B O 1
ATOM 1660 N N . SER B 1 44 ? -12.273 22.766 10.242 1 83.44 44 SER B N 1
ATOM 1661 C CA . SER B 1 44 ? -11.867 24.062 10.797 1 83.44 44 SER B CA 1
ATOM 1662 C C . SER B 1 44 ? -13.078 24.906 11.172 1 83.44 44 SER B C 1
ATOM 1664 O O . SER B 1 44 ? -12.977 25.812 12 1 83.44 44 SER B O 1
ATOM 1666 N N . THR B 1 45 ? -14.172 24.797 10.461 1 76.31 45 THR B N 1
ATOM 1667 C CA . THR B 1 45 ? -15.367 25.609 10.711 1 76.31 45 THR B CA 1
ATOM 1668 C C . THR B 1 45 ? -16.234 24.953 11.773 1 76.31 45 THR B C 1
ATOM 1670 O O . THR B 1 45 ? -17.062 25.625 12.406 1 76.31 45 THR B O 1
ATOM 1673 N N . LYS B 1 46 ? -16.422 23.609 11.656 1 65.94 46 LYS B N 1
ATOM 1674 C CA . LYS B 1 46 ? -17.375 22.953 12.547 1 65.94 46 LYS B CA 1
ATOM 1675 C C . LYS B 1 46 ? -16.844 22.891 13.977 1 65.94 46 LYS B C 1
ATOM 1677 O O . LYS B 1 46 ? -15.625 22.844 14.18 1 65.94 46 LYS B O 1
ATOM 1682 N N . ASP B 1 47 ? -17.75 23.266 14.922 1 57.09 47 ASP B N 1
ATOM 1683 C CA . ASP B 1 47 ? -17.516 23.156 16.359 1 57.09 47 ASP B CA 1
ATOM 1684 C C . ASP B 1 47 ? -16.734 21.891 16.688 1 57.09 47 ASP B C 1
ATOM 1686 O O . ASP B 1 47 ? -16.75 20.922 15.922 1 57.09 47 ASP B O 1
ATOM 1690 N N . LYS B 1 48 ? -15.695 22 17.688 1 58.84 48 LYS B N 1
ATOM 1691 C CA . LYS B 1 48 ? -14.789 21.031 18.297 1 58.84 48 LYS B CA 1
ATOM 1692 C C . LYS B 1 48 ? -15.438 19.656 18.375 1 58.84 48 LYS B C 1
ATOM 1694 O O . LYS B 1 48 ? -14.844 18.703 18.906 1 58.84 48 LYS B O 1
ATOM 1699 N N . ASN B 1 49 ? -16.719 19.594 17.781 1 60 49 ASN B N 1
ATOM 1700 C CA . ASN B 1 49 ? -17.375 18.344 18.125 1 60 49 ASN B CA 1
ATOM 1701 C C . ASN B 1 49 ? -17.094 17.25 17.078 1 60 49 ASN B C 1
ATOM 1703 O O . ASN B 1 49 ? -17.688 16.188 17.125 1 60 49 ASN B O 1
ATOM 1707 N N . ASN B 1 50 ? -16.453 17.703 15.969 1 64.19 50 ASN B N 1
ATOM 1708 C CA . ASN B 1 50 ? -16.125 16.562 15.117 1 64.19 50 ASN B CA 1
ATOM 1709 C C . ASN B 1 50 ? -15.109 15.641 15.766 1 64.19 50 ASN B C 1
ATOM 1711 O O . ASN B 1 50 ? -13.977 16.047 16.031 1 64.19 50 ASN B O 1
ATOM 1715 N N . HIS B 1 51 ? -15.633 14.531 16.094 1 81.5 51 HIS B N 1
ATOM 1716 C CA . HIS B 1 51 ? -14.789 13.531 16.75 1 81.5 51 HIS B CA 1
ATOM 1717 C C . HIS B 1 51 ? -13.656 13.078 15.836 1 81.5 51 HIS B C 1
ATOM 1719 O O . HIS B 1 51 ? -13.844 12.961 14.617 1 81.5 51 HIS B O 1
ATOM 1725 N N . ILE B 1 52 ? -12.484 13.273 16.203 1 87 52 ILE B N 1
ATOM 1726 C CA . ILE B 1 52 ? -11.273 12.836 15.531 1 87 52 ILE B CA 1
ATOM 1727 C C . ILE B 1 52 ? -11.555 11.555 14.742 1 87 52 ILE B C 1
ATOM 1729 O O . ILE B 1 52 ? -11.016 11.352 13.656 1 87 52 ILE B O 1
ATOM 1733 N N . ASP B 1 53 ? -12.484 10.93 15.242 1 90.25 53 ASP B N 1
ATOM 1734 C CA . ASP B 1 53 ? -12.805 9.656 14.594 1 90.25 53 ASP B CA 1
ATOM 1735 C C . ASP B 1 53 ? -13.578 9.883 13.297 1 90.25 53 ASP B C 1
ATOM 1737 O O . ASP B 1 53 ? -13.414 9.133 12.328 1 90.25 53 ASP B O 1
ATOM 1741 N N . ASP B 1 54 ? -14.344 10.883 13.273 1 91.88 54 ASP B N 1
ATOM 1742 C CA . ASP B 1 54 ? -15.109 11.188 12.07 1 91.88 54 ASP B CA 1
ATOM 1743 C C . ASP B 1 54 ? -14.188 11.648 10.938 1 91.88 54 ASP B C 1
ATOM 1745 O O . ASP B 1 54 ? -14.375 11.258 9.781 1 91.88 54 ASP B O 1
ATOM 1749 N N . ILE B 1 55 ? -13.211 12.391 11.297 1 94.31 55 ILE B N 1
ATOM 1750 C CA . ILE B 1 55 ? -12.258 12.891 10.312 1 94.31 55 ILE B CA 1
ATOM 1751 C C . ILE B 1 55 ? -11.43 11.734 9.758 1 94.31 55 ILE B C 1
ATOM 1753 O O . ILE B 1 55 ? -11.227 11.633 8.547 1 94.31 55 ILE B O 1
ATOM 1757 N N . LYS B 1 56 ? -11.039 10.891 10.641 1 94.94 56 LYS B N 1
ATOM 1758 C CA . LYS B 1 56 ? -10.266 9.719 10.242 1 94.94 56 LYS B CA 1
ATOM 1759 C C . LYS B 1 56 ? -11.047 8.844 9.273 1 94.94 56 LYS B C 1
ATOM 1761 O O . LYS B 1 56 ? -10.508 8.383 8.266 1 94.94 56 LYS B O 1
ATOM 1766 N N . ASN B 1 57 ? -12.281 8.703 9.539 1 94.88 57 ASN B N 1
ATOM 1767 C CA . ASN B 1 57 ? -13.125 7.887 8.68 1 94.88 57 ASN B CA 1
ATOM 1768 C C . ASN B 1 57 ? -13.352 8.555 7.324 1 94.88 57 ASN B C 1
ATOM 1770 O O . ASN B 1 57 ? -13.383 7.883 6.293 1 94.88 57 ASN B O 1
ATOM 1774 N N . ALA B 1 58 ? -13.531 9.758 7.406 1 95.5 58 ALA B N 1
ATOM 1775 C CA . ALA B 1 58 ? -13.719 10.508 6.164 1 95.5 58 ALA B CA 1
ATOM 1776 C C . ALA B 1 58 ? -12.469 10.43 5.289 1 95.5 58 ALA B C 1
ATOM 1778 O O . ALA B 1 58 ? -12.57 10.211 4.078 1 95.5 58 ALA B O 1
ATOM 1779 N N . VAL B 1 59 ? -11.312 10.57 5.906 1 97.31 59 VAL B N 1
ATOM 1780 C CA . VAL B 1 59 ? -10.055 10.508 5.168 1 97.31 59 VAL B CA 1
ATOM 1781 C C . VAL B 1 59 ? -9.867 9.109 4.582 1 97.31 59 VAL B C 1
ATOM 1783 O O . VAL B 1 59 ? -9.508 8.969 3.412 1 97.31 59 VAL B O 1
ATOM 1786 N N . LYS B 1 60 ? -10.156 8.164 5.363 1 97.12 60 LYS B N 1
ATOM 1787 C CA . LYS B 1 60 ? -10.055 6.785 4.891 1 97.12 60 LYS B CA 1
ATOM 1788 C C . LYS B 1 60 ? -10.938 6.555 3.672 1 97.12 60 LYS B C 1
ATOM 1790 O O . LYS B 1 60 ? -10.508 5.938 2.693 1 97.12 60 LYS B O 1
ATOM 1795 N N . TYR B 1 61 ? -12.133 7 3.799 1 97.5 61 TYR B N 1
ATOM 1796 C CA . TYR B 1 61 ? -13.07 6.855 2.693 1 97.5 61 TYR B CA 1
ATOM 1797 C C . TYR B 1 61 ? -12.531 7.523 1.433 1 97.5 61 TYR B C 1
ATOM 1799 O O . TYR B 1 61 ? -12.555 6.93 0.352 1 97.5 61 TYR B O 1
ATOM 1807 N N . GLU B 1 62 ? -12.055 8.719 1.556 1 98.12 62 GLU B N 1
ATOM 1808 C CA . GLU B 1 62 ? -11.594 9.453 0.386 1 98.12 62 GLU B CA 1
ATOM 1809 C C . GLU B 1 62 ? -10.32 8.836 -0.192 1 98.12 62 GLU B C 1
ATOM 1811 O O . GLU B 1 62 ? -10.125 8.828 -1.409 1 98.12 62 GLU B O 1
ATOM 1816 N N . VAL B 1 63 ? -9.453 8.32 0.655 1 98.38 63 VAL B N 1
ATOM 1817 C CA . VAL B 1 63 ? -8.242 7.625 0.224 1 98.38 63 VAL B CA 1
ATOM 1818 C C . VAL B 1 63 ? -8.617 6.387 -0.586 1 98.38 63 VAL B C 1
ATOM 1820 O O . VAL B 1 63 ? -8.07 6.152 -1.667 1 98.38 63 VAL B O 1
ATOM 1823 N N . ASP B 1 64 ? -9.594 5.637 -0.139 1 98.12 64 ASP B N 1
ATOM 1824 C CA . ASP B 1 64 ? -10.055 4.434 -0.822 1 98.12 64 ASP B CA 1
ATOM 1825 C C . ASP B 1 64 ? -10.836 4.785 -2.088 1 98.12 64 ASP B C 1
ATOM 1827 O O . ASP B 1 64 ? -10.695 4.117 -3.113 1 98.12 64 ASP B O 1
ATOM 1831 N N . MET B 1 65 ? -11.609 5.84 -2.014 1 98.25 65 MET B N 1
ATOM 1832 C CA . MET B 1 65 ? -12.414 6.211 -3.174 1 98.25 65 MET B CA 1
ATOM 1833 C C . MET B 1 65 ? -11.539 6.746 -4.297 1 98.25 65 MET B C 1
ATOM 1835 O O . MET B 1 65 ? -11.797 6.48 -5.473 1 98.25 65 MET B O 1
ATOM 1839 N N . ALA B 1 66 ? -10.539 7.5 -3.979 1 98.69 66 ALA B N 1
ATOM 1840 C CA . ALA B 1 66 ? -9.586 7.941 -4.996 1 98.69 66 ALA B CA 1
ATOM 1841 C C . ALA B 1 66 ? -8.953 6.746 -5.703 1 98.69 66 ALA B C 1
ATOM 1843 O O . ALA B 1 66 ? -8.719 6.789 -6.914 1 98.69 66 ALA B O 1
ATOM 1844 N N . MET B 1 67 ? -8.695 5.668 -4.957 1 98.38 67 MET B N 1
ATOM 1845 C CA . MET B 1 67 ? -8.164 4.438 -5.535 1 98.38 67 MET B CA 1
ATOM 1846 C C . MET B 1 67 ? -9.156 3.824 -6.516 1 98.38 67 MET B C 1
ATOM 1848 O O . MET B 1 67 ? -8.789 3.463 -7.637 1 98.38 67 MET B O 1
ATOM 1852 N N . VAL B 1 68 ? -10.391 3.771 -6.141 1 98.62 68 VAL B N 1
ATOM 1853 C CA . VAL B 1 68 ? -11.453 3.221 -6.984 1 98.62 68 VAL B CA 1
ATOM 1854 C C . VAL B 1 68 ? -11.531 4.004 -8.297 1 98.62 68 VAL B C 1
ATOM 1856 O O . VAL B 1 68 ? -11.523 3.412 -9.375 1 98.62 68 VAL B O 1
ATOM 1859 N N . LEU B 1 69 ? -11.5 5.262 -8.188 1 98.12 69 LEU B N 1
ATOM 1860 C CA . LEU B 1 69 ? -11.711 6.133 -9.336 1 98.12 69 LEU B CA 1
ATOM 1861 C C . LEU B 1 69 ? -10.484 6.133 -10.25 1 98.12 69 LEU B C 1
ATOM 1863 O O . LEU B 1 69 ? -10.609 6.332 -11.461 1 98.12 69 LEU B O 1
ATOM 1867 N N . SER B 1 70 ? -9.344 5.879 -9.711 1 97.56 70 SER B N 1
ATOM 1868 C CA . SER B 1 70 ? -8.102 5.91 -10.484 1 97.56 70 SER B CA 1
ATOM 1869 C C . SER B 1 70 ? -7.777 4.539 -11.062 1 97.56 70 SER B C 1
ATOM 1871 O O . SER B 1 70 ? -6.863 4.406 -11.875 1 97.56 70 SER B O 1
ATOM 1873 N N . ALA B 1 71 ? -8.43 3.502 -10.656 1 97.12 71 ALA B N 1
ATOM 1874 C CA . ALA B 1 71 ? -8.148 2.127 -11.062 1 97.12 71 ALA B CA 1
ATOM 1875 C C . ALA B 1 71 ? -9.391 1.46 -11.648 1 97.12 71 ALA B C 1
ATOM 1877 O O . ALA B 1 71 ? -9.664 0.292 -11.367 1 97.12 71 ALA B O 1
ATOM 1878 N N . GLN B 1 72 ? -10.094 2.217 -12.43 1 94.5 72 GLN B N 1
ATOM 1879 C CA . GLN B 1 72 ? -11.297 1.688 -13.07 1 94.5 72 GLN B CA 1
ATOM 1880 C C . GLN B 1 72 ? -10.953 0.563 -14.039 1 94.5 72 GLN B C 1
ATOM 1882 O O . GLN B 1 72 ? -9.922 0.609 -14.711 1 94.5 72 GLN B O 1
ATOM 1887 N N . GLY B 1 73 ? -11.711 -0.474 -14.062 1 94.75 73 GLY B N 1
ATOM 1888 C CA . GLY B 1 73 ? -11.516 -1.569 -15 1 94.75 73 GLY B CA 1
ATOM 1889 C C . GLY B 1 73 ? -11.016 -2.84 -14.336 1 94.75 73 GLY B C 1
ATOM 1890 O O . GLY B 1 73 ? -11.133 -3.928 -14.906 1 94.75 73 GLY B O 1
ATOM 1891 N N . PHE B 1 74 ? -10.484 -2.703 -13.242 1 96.62 74 PHE B N 1
ATOM 1892 C CA . PHE B 1 74 ? -10.008 -3.873 -12.516 1 96.62 74 PHE B CA 1
ATOM 1893 C C . PHE B 1 74 ? -11.117 -4.465 -11.648 1 96.62 74 PHE B C 1
ATOM 1895 O O . PHE B 1 74 ? -11.906 -3.729 -11.062 1 96.62 74 PHE B O 1
ATOM 1902 N N . ALA B 1 75 ? -11.164 -5.719 -11.477 1 97.88 75 ALA B N 1
ATOM 1903 C CA . ALA B 1 75 ? -12.18 -6.383 -10.672 1 97.88 75 ALA B CA 1
ATOM 1904 C C . ALA B 1 75 ? -12.055 -5.996 -9.203 1 97.88 75 ALA B C 1
ATOM 1906 O O . ALA B 1 75 ? -13.062 -5.793 -8.523 1 97.88 75 ALA B O 1
ATOM 1907 N N . TRP B 1 76 ? -10.773 -5.934 -8.758 1 98.19 76 TRP B N 1
ATOM 1908 C CA . TRP B 1 76 ? -10.578 -5.59 -7.352 1 98.19 76 TRP B CA 1
ATOM 1909 C C . TRP B 1 76 ? -11.055 -4.172 -7.062 1 98.19 76 TRP B C 1
ATOM 1911 O O . TRP B 1 76 ? -11.508 -3.873 -5.953 1 98.19 76 TRP B O 1
ATOM 1921 N N . SER B 1 77 ? -10.922 -3.248 -7.965 1 98.5 77 SER B N 1
ATOM 1922 C CA . SER B 1 77 ? -11.422 -1.886 -7.805 1 98.5 77 SER B CA 1
ATOM 1923 C C . SER B 1 77 ? -12.938 -1.86 -7.672 1 98.5 77 SER B C 1
ATOM 1925 O O . SER B 1 77 ? -13.477 -1.156 -6.816 1 98.5 77 SER B O 1
ATOM 1927 N N . ASN B 1 78 ? -13.562 -2.643 -8.492 1 98.19 78 ASN B N 1
ATOM 1928 C CA . ASN B 1 78 ? -15.008 -2.789 -8.352 1 98.19 78 ASN B CA 1
ATOM 1929 C C . ASN B 1 78 ? -15.391 -3.361 -6.992 1 98.19 78 ASN B C 1
ATOM 1931 O O . ASN B 1 78 ? -16.359 -2.916 -6.371 1 98.19 78 ASN B O 1
ATOM 1935 N N . GLY B 1 79 ? -14.633 -4.328 -6.617 1 98.19 79 GLY B N 1
ATOM 1936 C CA . GLY B 1 79 ? -14.859 -4.891 -5.293 1 98.19 79 GLY B CA 1
ATOM 1937 C C . GLY B 1 79 ? -14.719 -3.873 -4.18 1 98.19 79 GLY B C 1
ATOM 1938 O O . GLY B 1 79 ? -15.523 -3.855 -3.244 1 98.19 79 GLY B O 1
ATOM 1939 N N . LEU B 1 80 ? -13.719 -3.084 -4.273 1 98.31 80 LEU B N 1
ATOM 1940 C CA . LEU B 1 80 ? -13.5 -2.029 -3.289 1 98.31 80 LEU B CA 1
ATOM 1941 C C . LEU B 1 80 ? -14.656 -1.039 -3.285 1 98.31 80 LEU B C 1
ATOM 1943 O O . LEU B 1 80 ? -15.109 -0.616 -2.221 1 98.31 80 LEU B O 1
ATOM 1947 N N . LYS B 1 81 ? -15.094 -0.707 -4.461 1 98.19 81 LYS B N 1
ATOM 1948 C CA . LYS B 1 81 ? -16.234 0.202 -4.598 1 98.19 81 LYS B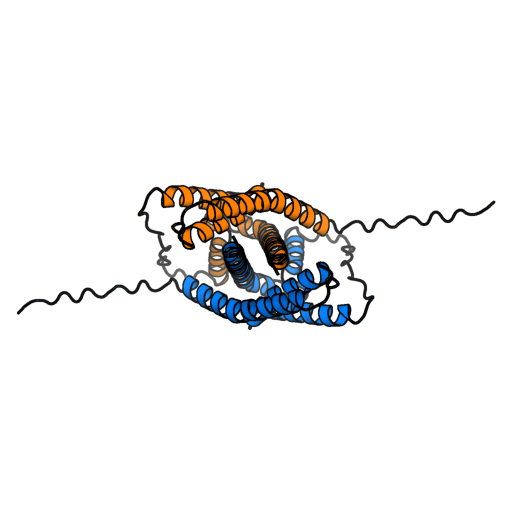 CA 1
ATOM 1949 C C . LYS B 1 81 ? -17.469 -0.346 -3.887 1 98.19 81 LYS B C 1
ATOM 1951 O O . LYS B 1 81 ? -18.141 0.381 -3.156 1 98.19 81 LYS B O 1
ATOM 1956 N N . VAL B 1 82 ? -17.703 -1.564 -4.066 1 97.69 82 VAL B N 1
ATOM 1957 C CA . VAL B 1 82 ? -18.859 -2.227 -3.453 1 97.69 82 VAL B CA 1
ATOM 1958 C C . VAL B 1 82 ? -18.719 -2.182 -1.933 1 97.69 82 VAL B C 1
ATOM 1960 O O . VAL B 1 82 ? -19.688 -1.872 -1.229 1 97.69 82 VAL B O 1
ATOM 1963 N N . LYS B 1 83 ? -17.531 -2.457 -1.447 1 96.12 83 LYS B N 1
ATOM 1964 C CA . LYS B 1 83 ? -17.281 -2.443 -0.011 1 96.12 83 LYS B CA 1
ATOM 1965 C C . LYS B 1 83 ? -17.531 -1.059 0.579 1 96.12 83 LYS B C 1
ATOM 1967 O O . LYS B 1 83 ? -18.109 -0.933 1.659 1 96.12 83 LYS B O 1
ATOM 1972 N N . LEU B 1 84 ? -17.109 -0.059 -0.149 1 96.81 84 LEU B N 1
ATOM 1973 C CA . LEU B 1 84 ? -17.25 1.315 0.319 1 96.81 84 LEU B CA 1
ATOM 1974 C C . LEU B 1 84 ? -18.719 1.733 0.346 1 96.81 84 LEU B C 1
ATOM 1976 O O . LEU B 1 84 ? -19.141 2.473 1.237 1 96.81 84 LEU B O 1
ATOM 1980 N N . GLN B 1 85 ? -19.5 1.271 -0.545 1 95.38 85 GLN B N 1
ATOM 1981 C CA . GLN B 1 85 ? -20.922 1.61 -0.644 1 95.38 85 GLN B CA 1
ATOM 1982 C C . GLN B 1 85 ? -21.719 0.91 0.444 1 95.38 85 GLN B C 1
ATOM 1984 O O . GLN B 1 85 ? -22.719 1.458 0.94 1 95.38 85 GLN B O 1
ATOM 1989 N N . LYS B 1 86 ? -21.281 -0.217 0.855 1 92.31 86 LYS B N 1
ATOM 1990 C CA . LYS B 1 86 ? -21.953 -0.948 1.926 1 92.31 86 LYS B CA 1
ATOM 1991 C C . LYS B 1 86 ? -21.703 -0.289 3.279 1 92.31 86 LYS B C 1
ATOM 1993 O O . LYS B 1 86 ? -22.609 -0.225 4.117 1 92.31 86 LYS B O 1
ATOM 1998 N N . ASN B 1 87 ? -20.5 0.124 3.471 1 82.19 87 ASN B N 1
ATOM 1999 C CA . ASN B 1 87 ? -20.141 0.782 4.719 1 82.19 87 ASN B CA 1
ATOM 2000 C C . ASN B 1 87 ? -20.828 2.135 4.863 1 82.19 87 ASN B C 1
ATOM 2002 O O . ASN B 1 87 ? -21.156 2.557 5.977 1 82.19 87 ASN B O 1
ATOM 2006 N N . ASP B 1 88 ? -20.875 2.793 3.783 1 69.75 88 ASP B N 1
ATOM 2007 C CA . ASP B 1 88 ? -21.578 4.07 3.793 1 69.75 88 ASP B CA 1
ATOM 2008 C C . ASP B 1 88 ? -23.047 3.881 4.141 1 69.75 88 ASP B C 1
ATOM 2010 O O . ASP B 1 88 ? -23.641 4.711 4.832 1 69.75 88 ASP B O 1
ATOM 2014 N N . GLU B 1 89 ? -23.562 2.723 3.711 1 62.69 89 GLU B N 1
ATOM 2015 C CA . GLU B 1 89 ? -24.953 2.424 4.02 1 62.69 89 GLU B CA 1
ATOM 2016 C C . GLU B 1 89 ? -25.109 1.914 5.449 1 62.69 89 GLU B C 1
ATOM 2018 O O . GLU B 1 89 ? -26.109 2.207 6.113 1 62.69 89 GLU B O 1
ATOM 2023 N N . ASN B 1 90 ? -24.016 1.054 5.883 1 55.41 90 ASN B N 1
ATOM 2024 C CA . ASN B 1 90 ? -24.094 0.554 7.25 1 55.41 90 ASN B CA 1
ATOM 2025 C C . ASN B 1 90 ? -23.844 1.664 8.266 1 55.41 90 ASN B C 1
ATOM 2027 O O . ASN B 1 90 ? -24.297 1.582 9.406 1 55.41 90 ASN B O 1
ATOM 2031 N N . GLU B 1 91 ? -22.875 2.664 7.996 1 46.94 91 GLU B N 1
ATOM 2032 C CA . GLU B 1 91 ? -22.844 3.768 8.953 1 46.94 91 GLU B CA 1
ATOM 2033 C C . GLU B 1 91 ? -24.219 4.414 9.102 1 46.94 91 GLU B C 1
ATOM 2035 O O . GLU B 1 91 ? -24.484 5.078 10.102 1 46.94 91 GLU B O 1
ATOM 2040 N N . LYS B 1 92 ? -25.125 4.516 8.172 1 35.25 92 LYS B N 1
ATOM 2041 C CA . LYS B 1 92 ? -26.516 4.836 8.484 1 35.25 92 LYS B CA 1
ATOM 2042 C C . LYS B 1 92 ? -27.203 3.658 9.164 1 35.25 92 LYS B C 1
ATOM 2044 O O . LYS B 1 92 ? -28.266 3.82 9.766 1 35.25 92 LYS B O 1
ATOM 2049 N N . ARG B 1 93 ? -27.312 2.449 8.625 1 31.72 93 ARG B N 1
ATOM 2050 C CA . ARG B 1 93 ? -27.953 1.317 9.289 1 31.72 93 ARG B CA 1
ATOM 2051 C C . ARG B 1 93 ? -26.984 0.631 10.25 1 31.72 93 ARG B C 1
ATOM 2053 O O . ARG B 1 93 ? -25.812 0.454 9.93 1 31.72 93 ARG B O 1
ATOM 2060 N N . GLU B 1 94 ? -27.281 0.772 11.617 1 31.19 94 GLU B N 1
ATOM 2061 C CA . GLU B 1 94 ? -26.438 0.325 12.727 1 31.19 94 GLU B CA 1
ATOM 2062 C C . GLU B 1 94 ? -25.766 -1.014 12.406 1 31.19 94 GLU B C 1
ATOM 2064 O O . GLU B 1 94 ? -24.562 -1.185 12.617 1 31.19 94 GLU B O 1
ATOM 2069 N N . GLY B 1 95 ? -26.516 -2.189 12.547 1 24.44 95 GLY B N 1
ATOM 2070 C CA . GLY B 1 95 ? -26.25 -3.391 13.32 1 24.44 95 GLY B CA 1
ATOM 2071 C C . GLY B 1 95 ? -25.438 -4.422 12.57 1 24.44 95 GLY B C 1
ATOM 2072 O O . GLY B 1 95 ? -25.266 -5.555 13.031 1 24.44 95 GLY B O 1
ATOM 2073 N N . SER B 1 96 ? -25.391 -4.402 11.242 1 24.92 96 SER B N 1
ATOM 2074 C CA . SER B 1 96 ? -25.281 -5.777 10.766 1 24.92 96 SER B CA 1
ATOM 2075 C C . SER B 1 96 ? -23.891 -6.336 11 1 24.92 96 SER B C 1
ATOM 2077 O O . SER B 1 96 ? -22.906 -5.586 11.039 1 24.92 96 SER B O 1
ATOM 2079 N N . SER B 1 97 ? -23.812 -7.566 11.523 1 23.69 97 SER B N 1
ATOM 2080 C CA . SER B 1 97 ? -22.859 -8.539 12.047 1 23.69 97 SER B CA 1
ATOM 2081 C C . SER B 1 97 ? -21.75 -8.812 11.039 1 23.69 97 SER B C 1
ATOM 2083 O O . SER B 1 97 ? -22.016 -9.055 9.867 1 23.69 97 SER B O 1
ATOM 2085 N N . SER B 1 98 ? -20.75 -8.078 11.086 1 25.89 98 SER B N 1
ATOM 2086 C CA . SER B 1 98 ? -19.531 -8.445 10.359 1 25.89 98 SER B CA 1
ATOM 2087 C C . SER B 1 98 ? -19.297 -9.945 10.414 1 25.89 98 SER B C 1
ATOM 2089 O O . SER B 1 98 ? -19 -10.492 11.477 1 25.89 98 SER B O 1
ATOM 2091 N N . ARG B 1 99 ? -20.156 -10.711 9.758 1 24.81 99 ARG B N 1
ATOM 2092 C CA . ARG B 1 99 ? -19.938 -12.156 9.688 1 24.81 99 ARG B CA 1
ATOM 2093 C C . ARG B 1 99 ? -18.453 -12.469 9.523 1 24.81 99 ARG B C 1
ATOM 2095 O O . ARG B 1 99 ? -17.812 -12 8.586 1 24.81 99 ARG B O 1
ATOM 2102 N N . ILE B 1 100 ? -17.797 -12.477 10.617 1 25.77 100 ILE B N 1
ATOM 2103 C CA . ILE B 1 100 ? -16.562 -13.227 10.758 1 25.77 100 ILE B CA 1
ATOM 2104 C C . ILE B 1 100 ? -16.688 -14.578 10.07 1 25.77 100 ILE B C 1
ATOM 2106 O O . ILE B 1 100 ? -17.609 -15.344 10.352 1 25.77 100 ILE B O 1
ATOM 2110 N N . TYR B 1 101 ? -16.406 -14.531 8.836 1 25.05 101 TYR B N 1
ATOM 2111 C CA . TYR B 1 101 ? -16.406 -15.82 8.148 1 25.05 101 TYR B CA 1
ATOM 2112 C C . TYR B 1 101 ? -15.883 -16.922 9.062 1 25.05 101 TYR B C 1
ATOM 2114 O O . TYR B 1 101 ? -14.852 -16.75 9.727 1 25.05 101 TYR B O 1
ATOM 2122 N N . ASP B 1 102 ? -16.797 -17.516 9.742 1 27.05 102 ASP B N 1
ATOM 2123 C CA . ASP B 1 102 ? -16.625 -18.75 10.492 1 27.05 102 ASP B CA 1
ATOM 2124 C C . ASP B 1 102 ? -15.852 -19.781 9.672 1 27.05 102 ASP B C 1
ATOM 2126 O O . ASP B 1 102 ? -16.25 -20.141 8.562 1 27.05 102 ASP B O 1
ATOM 2130 N N . GLN B 1 103 ? -14.523 -19.672 9.758 1 28.84 103 GLN B N 1
ATOM 2131 C CA . GLN B 1 103 ? -13.602 -20.688 9.25 1 28.84 103 GLN B CA 1
ATOM 2132 C C . GLN B 1 103 ? -14.07 -22.094 9.617 1 28.84 103 GLN B C 1
ATOM 2134 O O . GLN B 1 103 ? -13.25 -22.969 9.898 1 28.84 103 GLN B O 1
ATOM 2139 N N . ASN B 1 104 ? -15.367 -22.125 10.039 1 28.88 104 ASN B N 1
ATOM 2140 C CA . ASN B 1 104 ? -15.617 -23.484 10.484 1 28.88 104 ASN B CA 1
ATOM 2141 C C . ASN B 1 104 ? -15.5 -24.484 9.328 1 28.88 104 ASN B C 1
ATOM 2143 O O . ASN B 1 104 ? -16.062 -25.578 9.391 1 28.88 104 ASN B O 1
ATOM 2147 N N . ASP B 1 105 ? -15.383 -23.938 8.133 1 32.19 105 ASP B N 1
ATOM 2148 C CA . ASP B 1 105 ? -15.68 -25.047 7.238 1 32.19 105 ASP B CA 1
ATOM 2149 C C . ASP B 1 105 ? -14.836 -26.281 7.582 1 32.19 105 ASP B C 1
ATOM 2151 O O . ASP B 1 105 ? -13.734 -26.141 8.117 1 32.19 105 ASP B O 1
ATOM 2155 N N . LEU B 1 106 ? -15.328 -27.469 7.566 1 31.97 106 LEU B N 1
ATOM 2156 C CA . LEU B 1 106 ? -14.938 -28.875 7.723 1 31.97 106 LEU B CA 1
ATOM 2157 C C . LEU B 1 106 ? -13.578 -29.125 7.078 1 31.97 106 LEU B C 1
ATOM 2159 O O . LEU B 1 106 ? -13.258 -28.547 6.043 1 31.97 106 LEU B O 1
ATOM 2163 N N . ALA B 1 107 ? -12.516 -29.578 7.797 1 37.44 107 ALA B N 1
ATOM 2164 C CA . ALA B 1 107 ? -11.156 -30.094 7.727 1 37.44 107 ALA B CA 1
ATOM 2165 C C . ALA B 1 107 ? -10.945 -30.906 6.453 1 37.44 107 ALA B C 1
ATOM 2167 O O . ALA B 1 107 ? -11.062 -32.125 6.461 1 37.44 107 ALA B O 1
ATOM 2168 N N . LYS B 1 108 ? -11.695 -30.672 5.355 1 44.47 108 LYS B N 1
ATOM 2169 C CA . LYS B 1 108 ? -11.086 -31.516 4.34 1 44.47 108 LYS B CA 1
ATOM 2170 C C . LYS B 1 108 ? -9.609 -31.188 4.16 1 44.47 108 LYS B C 1
ATOM 2172 O O . LYS B 1 108 ? -9.195 -30.031 4.363 1 44.47 108 LYS B O 1
ATOM 2177 N N . GLU B 1 109 ? -8.617 -31.875 4.238 1 48 109 GLU B N 1
ATOM 2178 C CA . GLU B 1 109 ? -7.176 -31.781 4.016 1 48 109 GLU B CA 1
ATOM 2179 C C . GLU B 1 109 ? -6.852 -30.797 2.904 1 48 109 GLU B C 1
ATOM 2181 O O . GLU B 1 109 ? -6.684 -31.172 1.746 1 48 109 GLU B O 1
ATOM 2186 N N . ASP B 1 110 ? -7.512 -29.562 2.867 1 58.31 110 ASP B N 1
ATOM 2187 C CA . ASP B 1 110 ? -7.148 -28.578 1.838 1 58.31 110 ASP B CA 1
ATOM 2188 C C . ASP B 1 110 ? -5.633 -28.422 1.752 1 58.31 110 ASP B C 1
ATOM 2190 O O . ASP B 1 110 ? -4.961 -28.266 2.775 1 58.31 110 ASP B O 1
ATOM 2194 N N . ASN B 1 111 ? -5.043 -28.797 0.65 1 76.88 111 ASN B N 1
ATOM 2195 C CA . ASN B 1 111 ? -3.611 -28.672 0.394 1 76.88 111 ASN B CA 1
ATOM 2196 C C . ASN B 1 111 ? -3.115 -27.25 0.663 1 76.88 111 ASN B C 1
ATOM 2198 O O . ASN B 1 111 ? -3.896 -26.297 0.635 1 76.88 111 ASN B O 1
ATOM 2202 N N . GLU B 1 112 ? -2.072 -27.094 1.324 1 79.12 112 GLU B N 1
ATOM 2203 C CA . GLU B 1 112 ? -1.393 -25.844 1.677 1 79.12 112 GLU B CA 1
ATOM 2204 C C . GLU B 1 112 ? -1.622 -24.766 0.618 1 79.12 112 GLU B C 1
ATOM 2206 O O . GLU B 1 112 ? -1.841 -23.609 0.947 1 79.12 112 GLU B O 1
ATOM 2211 N N . GLU B 1 113 ? -1.703 -25.156 -0.596 1 80.62 113 GLU B N 1
ATOM 2212 C CA . GLU B 1 113 ? -1.897 -24.203 -1.695 1 80.62 113 GLU B CA 1
ATOM 2213 C C . GLU B 1 113 ? -3.314 -23.641 -1.694 1 80.62 113 GLU B C 1
ATOM 2215 O O . GLU B 1 113 ? -3.518 -22.469 -1.99 1 80.62 113 GLU B O 1
ATOM 2220 N N . ASP B 1 114 ? -4.238 -24.422 -1.341 1 86.31 114 ASP B N 1
ATOM 2221 C CA . ASP B 1 114 ? -5.633 -23.984 -1.275 1 86.31 114 ASP B CA 1
ATOM 2222 C C . ASP B 1 114 ? -5.84 -22.969 -0.155 1 86.31 114 ASP B C 1
ATOM 2224 O O . ASP B 1 114 ? -6.555 -21.984 -0.333 1 86.31 114 ASP B O 1
ATOM 2228 N N . GLU B 1 115 ? -5.172 -23.172 0.852 1 90.25 115 GLU B N 1
ATOM 2229 C CA . GLU B 1 115 ? -5.285 -22.25 1.979 1 90.25 115 GLU B CA 1
ATOM 2230 C C . GLU B 1 115 ? -4.652 -20.906 1.656 1 90.25 115 GLU B C 1
ATOM 2232 O O . GLU B 1 115 ? -5.188 -19.859 2.029 1 90.25 115 GLU B O 1
ATOM 2237 N N . LYS B 1 116 ? -3.572 -20.984 0.989 1 88.44 116 LYS B N 1
ATOM 2238 C CA . LYS B 1 116 ? -2.896 -19.75 0.599 1 88.44 116 LYS B CA 1
ATOM 2239 C C . LYS B 1 116 ? -3.77 -18.922 -0.336 1 88.44 116 LYS B C 1
ATOM 2241 O O . LYS B 1 116 ? -3.85 -17.703 -0.195 1 88.44 116 LYS B O 1
ATOM 2246 N N . MET B 1 117 ? -4.441 -19.625 -1.205 1 92.69 117 MET B N 1
ATOM 2247 C CA . MET B 1 117 ? -5.32 -18.938 -2.145 1 92.69 117 MET B CA 1
ATOM 2248 C C . MET B 1 117 ? -6.5 -18.297 -1.418 1 92.69 117 MET B C 1
ATOM 2250 O O . MET B 1 117 ? -6.902 -17.172 -1.739 1 92.69 117 MET B O 1
ATOM 2254 N N . LYS B 1 118 ? -6.93 -18.953 -0.513 1 93.88 118 LYS B N 1
ATOM 2255 C CA . LYS B 1 118 ? -8.031 -18.422 0.284 1 93.88 118 LYS B CA 1
ATOM 2256 C C . LYS B 1 118 ? -7.613 -17.156 1.021 1 93.88 118 LYS B C 1
ATOM 2258 O O . LYS B 1 118 ? -8.359 -16.172 1.06 1 93.88 118 LYS B O 1
ATOM 2263 N N . ARG B 1 119 ? -6.426 -17.141 1.524 1 92.44 119 ARG B N 1
ATOM 2264 C CA . ARG B 1 119 ? -5.922 -15.977 2.23 1 92.44 119 ARG B CA 1
ATOM 2265 C C . ARG B 1 119 ? -5.699 -14.812 1.272 1 92.44 119 ARG B C 1
ATOM 2267 O O . ARG B 1 119 ? -6.004 -13.656 1.602 1 92.44 119 ARG B O 1
ATOM 2274 N N . LEU B 1 120 ? -5.246 -15.109 0.098 1 94.94 120 LEU B N 1
ATOM 2275 C CA . LEU B 1 120 ? -5.043 -14.078 -0.908 1 94.94 120 LEU B CA 1
ATOM 2276 C C . LEU B 1 120 ? -6.371 -13.461 -1.332 1 94.94 120 LEU B C 1
ATOM 2278 O O . LEU B 1 120 ? -6.473 -12.242 -1.509 1 94.94 120 LEU B O 1
ATOM 2282 N N . LYS B 1 121 ? -7.359 -14.312 -1.455 1 96.12 121 LYS B N 1
ATOM 2283 C CA . LYS B 1 121 ? -8.695 -13.852 -1.828 1 96.12 121 LYS B CA 1
ATOM 2284 C C . LYS B 1 121 ? -9.25 -12.891 -0.786 1 96.12 121 LYS B C 1
ATOM 2286 O O . LYS B 1 121 ? -9.938 -11.922 -1.13 1 96.12 121 LYS B O 1
ATOM 2291 N N . ARG B 1 122 ? -8.867 -13.055 0.381 1 95.44 122 ARG B N 1
ATOM 2292 C CA . ARG B 1 122 ? -9.352 -12.219 1.471 1 95.44 122 ARG B CA 1
ATOM 2293 C C . ARG B 1 122 ? -8.656 -10.859 1.466 1 95.44 122 ARG B C 1
ATOM 2295 O O . ARG B 1 122 ? -9.227 -9.859 1.916 1 95.44 122 ARG B O 1
ATOM 2302 N N . LEU B 1 123 ? -7.484 -10.844 0.944 1 95.69 123 LEU B N 1
ATOM 2303 C CA . LEU B 1 123 ? -6.707 -9.609 0.937 1 95.69 123 LEU B CA 1
ATOM 2304 C C . LEU B 1 123 ? -7.109 -8.711 -0.232 1 95.69 123 LEU B C 1
ATOM 2306 O O . LEU B 1 123 ? -6.984 -7.492 -0.155 1 95.69 123 LEU B O 1
ATOM 2310 N N . ILE B 1 124 ? -7.59 -9.336 -1.269 1 97.88 124 ILE B N 1
ATOM 2311 C CA . ILE B 1 124 ? -7.945 -8.602 -2.48 1 97.88 124 ILE B CA 1
ATOM 2312 C C . ILE B 1 124 ? -9.414 -8.188 -2.42 1 97.88 124 ILE B C 1
ATOM 2314 O O . ILE B 1 124 ? -10.305 -9.031 -2.33 1 97.88 124 ILE B O 1
ATOM 2318 N N . PRO B 1 125 ? -9.695 -6.879 -2.525 1 97.81 125 PRO B N 1
ATOM 2319 C CA . PRO B 1 125 ? -11.109 -6.484 -2.525 1 97.81 125 PRO B CA 1
ATOM 2320 C C . PRO B 1 125 ? -11.922 -7.203 -3.598 1 97.81 125 PRO B C 1
ATOM 2322 O O . PRO B 1 125 ? -11.547 -7.195 -4.773 1 97.81 125 PRO B O 1
ATOM 2325 N N . GLY B 1 126 ? -13.016 -7.82 -3.15 1 97.69 126 GLY B N 1
ATOM 2326 C CA . GLY B 1 126 ? -13.836 -8.586 -4.078 1 97.69 126 GLY B CA 1
ATOM 2327 C C . GLY B 1 126 ? -13.266 -9.953 -4.391 1 97.69 126 GLY B C 1
ATOM 2328 O O . GLY B 1 126 ? -13.828 -10.703 -5.191 1 97.69 126 GLY B O 1
ATOM 2329 N N . GLY B 1 127 ? -12.117 -10.281 -3.785 1 97.88 127 GLY B N 1
ATOM 2330 C CA . GLY B 1 127 ? -11.398 -11.508 -4.109 1 97.88 127 GLY B CA 1
ATOM 2331 C C . GLY B 1 127 ? -12.18 -12.766 -3.771 1 97.88 127 GLY B C 1
ATOM 2332 O O . GLY B 1 127 ? -12.055 -13.781 -4.453 1 97.88 127 GLY B O 1
ATOM 2333 N N . GLU B 1 128 ? -12.977 -12.727 -2.752 1 96.62 128 GLU B N 1
ATOM 2334 C CA . GLU B 1 128 ? -13.742 -13.891 -2.312 1 96.62 128 GLU B CA 1
ATOM 2335 C C . GLU B 1 128 ? -14.797 -14.273 -3.34 1 96.62 128 GLU B C 1
ATOM 2337 O O . GLU B 1 128 ? -15.242 -15.43 -3.385 1 96.62 128 GLU B O 1
ATOM 2342 N N . GLU B 1 129 ? -15.117 -13.305 -4.188 1 96.69 129 GLU B N 1
ATOM 2343 C CA . GLU B 1 129 ? -16.109 -13.555 -5.223 1 96.69 129 GLU B CA 1
ATOM 2344 C C . GLU B 1 129 ? -15.453 -13.93 -6.547 1 96.69 129 GLU B C 1
ATOM 2346 O O . GLU B 1 129 ? -16.141 -14.25 -7.52 1 96.69 129 GLU B O 1
ATOM 2351 N N . MET B 1 130 ? -14.125 -13.969 -6.582 1 96.88 130 MET B N 1
ATOM 2352 C CA . MET B 1 130 ? -13.367 -14.266 -7.793 1 96.88 130 MET B CA 1
ATOM 2353 C C . MET B 1 130 ? -12.906 -15.719 -7.805 1 96.88 130 MET B C 1
ATOM 2355 O O . MET B 1 130 ? -12.68 -16.312 -6.75 1 96.88 130 MET B O 1
ATOM 2359 N N . CYS B 1 131 ? -12.812 -16.297 -8.992 1 96.31 131 CYS B N 1
ATOM 2360 C CA . CYS B 1 131 ? -12.141 -17.594 -9.086 1 96.31 131 CYS B CA 1
ATOM 2361 C C . CYS B 1 131 ? -10.633 -17.438 -8.93 1 96.31 131 CYS B C 1
ATOM 2363 O O . CYS B 1 131 ? -10.117 -16.312 -8.953 1 96.31 131 CYS B O 1
ATOM 2365 N N . ASP B 1 132 ? -9.898 -18.547 -8.812 1 94.62 132 ASP B N 1
ATOM 2366 C CA . ASP B 1 132 ? -8.461 -18.516 -8.555 1 94.62 132 ASP B CA 1
ATOM 2367 C C . ASP B 1 132 ? -7.715 -17.812 -9.688 1 94.62 132 ASP B C 1
ATOM 2369 O O . ASP B 1 132 ? -6.812 -17 -9.445 1 94.62 132 ASP B O 1
ATOM 2373 N N . GLU B 1 133 ? -8.125 -18.109 -10.852 1 94.44 133 GLU B N 1
ATOM 2374 C CA . GLU B 1 133 ? -7.469 -17.547 -12.023 1 94.44 133 GLU B CA 1
ATOM 2375 C C . GLU B 1 133 ? -7.633 -16.016 -12.055 1 94.44 133 GLU B C 1
ATOM 2377 O O . GLU B 1 133 ? -6.684 -15.297 -12.359 1 94.44 133 GLU B O 1
ATOM 2382 N N . GLN B 1 134 ? -8.789 -15.562 -11.734 1 95.62 134 GLN B N 1
ATOM 2383 C CA . GLN B 1 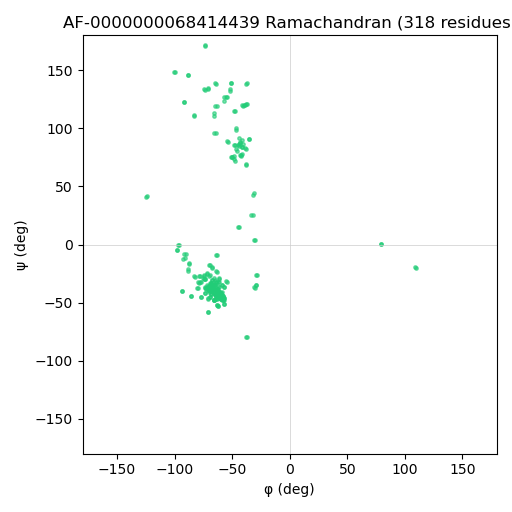134 ? -9.062 -14.133 -11.695 1 95.62 134 GLN B CA 1
ATOM 2384 C C . GLN B 1 134 ? -8.227 -13.445 -10.617 1 95.62 134 GLN B C 1
ATOM 2386 O O . GLN B 1 134 ? -7.68 -12.359 -10.836 1 95.62 134 GLN B O 1
ATOM 2391 N N . VAL B 1 135 ? -8.125 -14.031 -9.484 1 96.56 135 VAL B N 1
ATOM 2392 C CA . VAL B 1 135 ? -7.355 -13.469 -8.375 1 96.56 135 VAL B CA 1
ATOM 2393 C C . VAL B 1 135 ? -5.895 -13.312 -8.789 1 96.56 135 VAL B C 1
ATOM 2395 O O . VAL B 1 135 ? -5.301 -12.25 -8.602 1 96.56 135 VAL B O 1
ATOM 2398 N N . VAL B 1 136 ? -5.332 -14.312 -9.398 1 94.38 136 VAL B N 1
ATOM 2399 C CA . VAL B 1 136 ? -3.939 -14.289 -9.836 1 94.38 136 VAL B CA 1
ATOM 2400 C C . VAL B 1 136 ? -3.74 -13.188 -10.867 1 94.38 136 VAL B C 1
ATOM 2402 O O . VAL B 1 136 ? -2.732 -12.477 -10.844 1 94.38 136 VAL B O 1
ATOM 2405 N N . ASN B 1 137 ? -4.754 -13.016 -11.664 1 93.44 137 ASN B N 1
ATOM 2406 C CA . ASN B 1 137 ? -4.672 -12.008 -12.719 1 93.44 137 ASN B CA 1
ATOM 2407 C C . ASN B 1 137 ? -4.746 -10.594 -12.141 1 93.44 137 ASN B C 1
ATOM 2409 O O . ASN B 1 137 ? -4.223 -9.656 -12.734 1 93.44 137 ASN B O 1
ATOM 2413 N N . GLU B 1 138 ? -5.355 -10.445 -10.977 1 96.62 138 GLU B N 1
ATOM 2414 C CA . GLU B 1 138 ? -5.562 -9.133 -10.367 1 96.62 138 GLU B CA 1
ATOM 2415 C C . GLU B 1 138 ? -4.363 -8.727 -9.516 1 96.62 138 GLU B C 1
ATOM 2417 O O . GLU B 1 138 ? -4.176 -7.547 -9.219 1 96.62 138 GLU B O 1
ATOM 2422 N N . LEU B 1 139 ? -3.498 -9.68 -9.172 1 96.38 139 LEU B N 1
ATOM 2423 C CA . LEU B 1 139 ? -2.441 -9.453 -8.195 1 96.38 139 LEU B CA 1
ATOM 2424 C C . LEU B 1 139 ? -1.509 -8.336 -8.641 1 96.38 139 LEU B C 1
ATOM 2426 O O . LEU B 1 139 ? -1.216 -7.418 -7.875 1 96.38 139 LEU B O 1
ATOM 2430 N N . GLU B 1 140 ? -1.114 -8.367 -9.812 1 95.06 140 GLU B N 1
ATOM 2431 C CA . GLU B 1 140 ? -0.133 -7.406 -10.297 1 95.06 140 GLU B CA 1
ATOM 2432 C C . GLU B 1 140 ? -0.674 -5.98 -10.219 1 95.06 140 GLU B C 1
ATOM 2434 O O . GLU B 1 140 ? -0.013 -5.09 -9.688 1 95.06 140 GLU B O 1
ATOM 2439 N N . SER B 1 141 ? -1.861 -5.828 -10.812 1 95.25 141 SER B N 1
ATOM 2440 C CA . SER B 1 141 ? -2.42 -4.48 -10.828 1 95.25 141 SER B CA 1
ATOM 2441 C C . SER B 1 141 ? -2.73 -3.992 -9.422 1 95.25 141 SER B C 1
ATOM 2443 O O . SER B 1 141 ? -2.533 -2.816 -9.1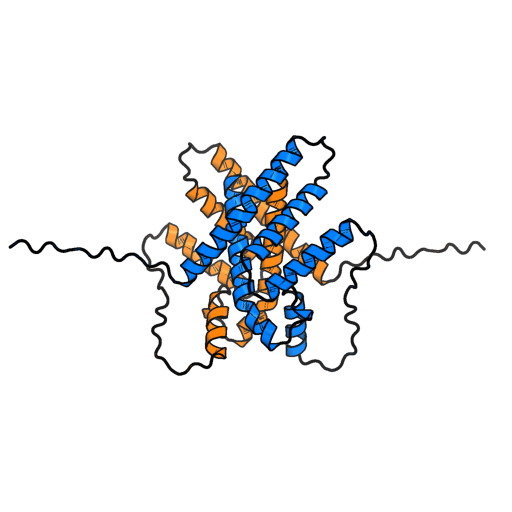09 1 95.25 141 SER B O 1
ATOM 2445 N N . TYR B 1 142 ? -3.227 -4.883 -8.578 1 97.81 142 TYR B N 1
ATOM 2446 C CA . TYR B 1 142 ? -3.562 -4.504 -7.211 1 97.81 142 TYR B CA 1
ATOM 2447 C C . TYR B 1 142 ? -2.318 -4.078 -6.441 1 97.81 142 TYR B C 1
ATOM 2449 O O . TYR B 1 142 ? -2.299 -3.012 -5.82 1 97.81 142 TYR B O 1
ATOM 2457 N N . ILE B 1 143 ? -1.248 -4.836 -6.516 1 97.56 143 ILE B N 1
ATOM 2458 C CA . ILE B 1 143 ? -0.001 -4.531 -5.824 1 97.56 143 ILE B CA 1
ATOM 2459 C C . ILE B 1 143 ? 0.581 -3.225 -6.355 1 97.56 143 ILE B C 1
ATOM 2461 O O . ILE B 1 143 ? 0.99 -2.357 -5.582 1 97.56 143 ILE B O 1
ATOM 2465 N N . ASN B 1 144 ? 0.542 -3.113 -7.637 1 95.88 144 ASN B N 1
ATOM 2466 C CA . ASN B 1 144 ? 1.054 -1.896 -8.258 1 95.88 144 ASN B CA 1
ATOM 2467 C C . ASN B 1 144 ? 0.307 -0.66 -7.766 1 95.88 144 ASN B C 1
ATOM 2469 O O . ASN B 1 144 ? 0.927 0.345 -7.41 1 95.88 144 ASN B O 1
ATOM 2473 N N . CYS B 1 145 ? -0.961 -0.721 -7.695 1 96.69 145 CYS B N 1
ATOM 2474 C CA . CYS B 1 145 ? -1.765 0.42 -7.27 1 96.69 145 CYS B CA 1
ATOM 2475 C C . CYS B 1 145 ? -1.575 0.696 -5.785 1 96.69 145 CYS B C 1
ATOM 2477 O O . CYS B 1 145 ? -1.558 1.854 -5.359 1 96.69 145 CYS B O 1
ATOM 2479 N N . LEU B 1 146 ? -1.427 -0.349 -4.949 1 97.75 146 LEU B N 1
ATOM 2480 C CA . LEU B 1 146 ? -1.122 -0.161 -3.535 1 97.75 146 LEU B CA 1
ATOM 2481 C C . LEU B 1 146 ? 0.193 0.589 -3.359 1 97.75 146 LEU B C 1
ATOM 2483 O O . LEU B 1 146 ? 0.279 1.519 -2.553 1 97.75 146 LEU B O 1
ATOM 2487 N N . GLN B 1 147 ? 1.221 0.153 -4.152 1 97.31 147 GLN B N 1
ATOM 2488 C CA . GLN B 1 147 ? 2.523 0.807 -4.086 1 97.31 147 GLN B CA 1
ATOM 2489 C C . GLN B 1 147 ? 2.422 2.275 -4.492 1 97.31 147 GLN B C 1
ATOM 2491 O O . GLN B 1 147 ? 3.002 3.146 -3.842 1 97.31 147 GLN B O 1
ATOM 2496 N N . MET B 1 148 ? 1.677 2.531 -5.48 1 96.38 148 MET B N 1
ATOM 2497 C CA . MET B 1 148 ? 1.506 3.908 -5.934 1 96.38 148 MET B CA 1
ATOM 2498 C C . MET B 1 148 ? 0.744 4.73 -4.898 1 96.38 148 MET B C 1
ATOM 2500 O O . MET B 1 148 ? 1.044 5.91 -4.691 1 96.38 148 MET B O 1
ATOM 2504 N N . GLN B 1 149 ? -0.219 4.07 -4.328 1 97.06 149 GLN B N 1
ATOM 2505 C CA . GLN B 1 149 ? -0.959 4.723 -3.256 1 97.06 149 GLN B CA 1
ATOM 2506 C C . GLN B 1 149 ? -0.036 5.102 -2.102 1 97.06 149 GLN B C 1
ATOM 2508 O O . GLN B 1 149 ? -0.079 6.234 -1.61 1 97.06 149 GLN B O 1
ATOM 2513 N N . VAL B 1 150 ? 0.842 4.246 -1.672 1 97.5 150 VAL B N 1
ATOM 2514 C CA . VAL B 1 150 ? 1.812 4.523 -0.616 1 97.5 150 VAL B CA 1
ATOM 2515 C C . VAL B 1 150 ? 2.701 5.691 -1.024 1 97.5 150 VAL B C 1
ATOM 2517 O O . VAL B 1 150 ? 2.938 6.609 -0.231 1 97.5 150 VAL B O 1
ATOM 2520 N N . ASN B 1 151 ? 3.104 5.703 -2.254 1 95.94 151 ASN B N 1
ATOM 2521 C CA . ASN B 1 151 ? 3.969 6.766 -2.756 1 95.94 151 ASN B CA 1
ATOM 2522 C C . ASN B 1 151 ? 3.283 8.125 -2.697 1 95.94 151 ASN B C 1
ATOM 2524 O O . ASN B 1 151 ? 3.891 9.117 -2.287 1 95.94 151 ASN B O 1
ATOM 2528 N N . VAL B 1 152 ? 2.115 8.125 -3.051 1 96.38 152 VAL B N 1
ATOM 2529 C CA . VAL B 1 152 ? 1.378 9.391 -3.066 1 96.38 152 VAL B CA 1
ATOM 2530 C C . VAL B 1 152 ? 1.143 9.867 -1.636 1 96.38 152 VAL B C 1
ATOM 2532 O O . VAL B 1 152 ? 1.342 11.047 -1.329 1 96.38 152 VAL B O 1
ATOM 2535 N N . LEU B 1 153 ? 0.722 8.961 -0.784 1 97.12 153 LEU B N 1
ATOM 2536 C CA . LEU B 1 153 ? 0.405 9.328 0.592 1 97.12 153 LEU B CA 1
ATOM 2537 C C . LEU B 1 153 ? 1.646 9.828 1.322 1 97.12 153 LEU B C 1
ATOM 2539 O O . LEU B 1 153 ? 1.577 10.797 2.086 1 97.12 153 LEU B O 1
ATOM 2543 N N . GLN B 1 154 ? 2.785 9.188 1.068 1 95.81 154 GLN B N 1
ATOM 2544 C CA . GLN B 1 154 ? 3.998 9.648 1.732 1 95.81 154 GLN B CA 1
ATOM 2545 C C . GLN B 1 154 ? 4.418 11.023 1.211 1 95.81 154 GLN B C 1
ATOM 2547 O O . GLN B 1 154 ? 4.973 11.836 1.958 1 95.81 154 GLN B O 1
ATOM 2552 N N . CYS B 1 155 ? 4.16 11.266 -0.068 1 94.31 155 CYS B N 1
ATOM 2553 C CA . CYS B 1 155 ? 4.438 12.586 -0.618 1 94.31 155 CYS B CA 1
ATOM 2554 C C . CYS B 1 155 ? 3.566 13.648 0.042 1 94.31 155 CYS B C 1
ATOM 2556 O O . CYS B 1 155 ? 4.043 14.734 0.366 1 94.31 155 CYS B O 1
ATOM 2558 N N . LEU B 1 156 ? 2.326 13.344 0.232 1 94.75 156 LEU B N 1
ATOM 2559 C CA . LEU B 1 156 ? 1.418 14.273 0.889 1 94.75 156 LEU B CA 1
ATOM 2560 C C . LEU B 1 156 ? 1.835 14.516 2.336 1 94.75 156 LEU B C 1
ATOM 2562 O O . LEU B 1 156 ? 1.786 15.641 2.824 1 94.75 156 LEU B O 1
ATOM 2566 N N . LEU B 1 157 ? 2.27 13.508 2.975 1 94.31 157 LEU B N 1
ATOM 2567 C CA . LEU B 1 157 ? 2.762 13.617 4.344 1 94.31 157 LEU B CA 1
ATOM 2568 C C . LEU B 1 157 ? 3.996 14.508 4.402 1 94.31 157 LEU B C 1
ATOM 2570 O O . LEU B 1 157 ? 4.141 15.32 5.324 1 94.31 157 LEU B O 1
ATOM 2574 N N . ALA B 1 158 ? 4.867 14.359 3.391 1 93.75 158 ALA B N 1
ATOM 2575 C CA . ALA B 1 158 ? 6.102 15.133 3.33 1 93.75 158 ALA B CA 1
ATOM 2576 C C . ALA B 1 158 ? 5.805 16.625 3.166 1 93.75 158 ALA B C 1
ATOM 2578 O O . ALA B 1 158 ? 6.578 17.469 3.617 1 93.75 158 ALA B O 1
ATOM 2579 N N . GLU B 1 159 ? 4.707 16.906 2.514 1 90.69 159 GLU B N 1
ATOM 2580 C CA . GLU B 1 159 ? 4.324 18.297 2.295 1 90.69 159 GLU B CA 1
ATOM 2581 C C . GLU B 1 159 ? 3.906 18.969 3.6 1 90.69 159 GLU B C 1
ATOM 2583 O O . GLU B 1 159 ? 3.885 20.203 3.693 1 90.69 159 GLU B O 1
ATOM 2588 N N . THR B 1 160 ? 3.619 18.188 4.57 1 84.75 160 THR B N 1
ATOM 2589 C CA . THR B 1 160 ? 3.176 18.734 5.848 1 84.75 160 THR B CA 1
ATOM 2590 C C . THR B 1 160 ? 4.336 18.812 6.836 1 84.75 160 THR B C 1
ATOM 2592 O O . THR B 1 160 ? 4.168 19.281 7.965 1 84.75 160 THR B O 1
ATOM 2595 N N . CYS B 1 161 ? 5.508 18.312 6.469 1 79.69 161 CYS B N 1
ATOM 2596 C CA . CYS B 1 161 ? 6.695 18.375 7.316 1 79.69 161 CYS B CA 1
ATOM 2597 C C . CYS B 1 161 ? 7.469 19.672 7.098 1 79.69 161 CYS B C 1
ATOM 2599 O O . CYS B 1 161 ? 7.484 20.203 5.992 1 79.69 161 CYS B O 1
#

Foldseek 3Di:
DDPPPPPPPPPPPQDPLRVLLVQLLVQLCVQLVVQLVVLVVCCVPDDVPPDPVNSVVSNVLSLLVSLLRSQPPAQLSVLSVVVSVVVVVVVVVPDDDPPPPPPPDDPPVPDPVNVVQVVLLVVGRCSVVDDSVSSVVRVVVVVSSVVSSVVSVVVVVVVVD/DDPPPPPPPPPPPQDPLRVLLVQLLVQLCVQLVVQLVVLVVCCVPDDPPPDPVNSVVSNVLSLLVSLLRSDPPAQLSVLSVVVSVVVVVVVVVPDDDPPPPPPPDDPPVPDPVNVVQVVLLVVGRCSVVDDSVSSVVRVVVVVSSVVSSVVSVVVVVVVVD

InterPro domains:
  IPR044549 Transcription factor IBH1-like, bHLH domain [cd11444] (115-157)
  IPR044660 Transcription factor IBH1-like [PTHR33124] (22-157)
  IPR059002 IBH1-like, N-terminal domain [PF26576] (21-87)

Radius of gyration: 23.03 Å; Cα contacts (8 Å, |Δi|>4): 246; chains: 2; bounding box: 58×60×93 Å

Nearest PDB structures (foldseek):
  4oyd-assembly2_D  TM=2.695E-01  e=1.437E+00  synthetic construct
  4oyd-assembly2_D  TM=2.894E-01  e=1.351E+00  synthetic construct
  7xgg-assembly2_D  TM=2.415E-01  e=3.628E+00  synthetic construct

Organism: Cicer arietinum (NCBI:txid3827)

Sequence (322 aa):
MEAQSNKRRRVYSLEPNKIVQTIFARKYLSYLVPALMKIKEKSSTKDKNNHIDDIKNAVKYEVDMAMVLSAQGFAWSNGLKVKLQKNDENEKREGSSSRIYDQNDLAKEDNEEDEKMKRLKRLIPGGEEMCDEQVVNELESYINCLQMQVNVLQCLLAETCMEAQSNKRRRVYSLEPNKIVQTIFARKYLSYLVPALMKIKEKSSTKDKNNHIDDIKNAVKYEVDMAMVLSAQGFAWSNGLKVKLQKNDENEKREGSSSRIYDQNDLAKEDNEEDEKMKRLKRLIPGGEEMCDEQVVNELESYINCLQMQVNVLQCLLAETC

Solvent-accessible surface area (backbone atoms only — not comparable to full-atom values): 18385 Å² total; per-residue (Å²): 137,82,80,76,77,74,75,74,74,75,71,79,70,63,53,68,69,51,46,54,52,47,50,37,49,52,47,24,45,68,48,32,52,63,51,51,50,52,52,31,53,49,59,71,70,47,65,92,70,68,48,70,62,55,50,37,50,50,41,48,49,42,57,53,47,19,48,30,71,43,38,69,88,40,68,43,30,52,25,42,46,53,54,53,54,48,49,61,49,36,74,72,45,83,74,80,73,77,73,63,76,68,78,65,69,78,85,61,89,67,53,72,65,56,55,51,49,52,54,43,21,69,70,37,41,50,22,78,80,43,55,72,68,56,45,62,66,43,45,55,61,51,52,50,50,51,54,49,49,44,53,50,51,47,48,56,48,30,71,73,80,136,81,80,75,76,75,73,74,74,77,69,77,68,64,53,69,67,52,46,53,52,49,50,36,48,49,47,25,45,68,46,30,52,61,52,52,51,52,50,31,53,48,59,72,69,47,66,92,72,66,49,69,63,55,49,37,49,50,40,47,49,42,57,53,47,20,48,31,71,41,38,70,88,42,67,43,29,52,24,41,47,52,53,53,54,48,48,61,48,35,74,71,44,83,74,80,72,75,72,64,77,69,77,65,69,78,83,62,87,63,52,73,65,56,53,51,50,53,54,43,22,69,70,36,40,50,22,78,79,44,56,72,69,55,45,62,68,43,45,53,61,52,53,51,50,51,53,50,48,43,52,52,52,45,48,56,50,30,70,73,79